Protein AF-A0AAW2P4R9-F1 (afdb_monomer)

Mean predicted aligned error: 19.22 Å

Secondary structure (DSSP, 8-state):
---HHHHHHHHHHHHHHHHHHHHHHHHHHHHHHHHHHHHHHHHHHHHTS-HHHHHHHHHT--------S------S-HHHHHHHHHHHTTSB--S-TTSTTTTPBP-----TT--HHHHHHHHHHHHHHHHHHHHHHHHHHHHHHHHHHHHHHHHHHHHHHHHHHHHHHHHHHS---------PPPP--S---------HHHHHHHHT---

Sequence (211 aa):
MATEEELAVARANSEGEDDTRLKEAVEKDKRKEKRKKRLLKEAEKADRRDPAAQVRRKKSGGFRGQEFSEGWVEFTDKKVAKRVARMLNGEQIGGRKRSSFYYDLWNIKYLSKFKWDDLTEEIAYKNAIREQKLALELSAAKRERDFYLSKVDQSKALSKIEERLKKKQKVDVLPKVMRQFPQKKPVVNETGENKAQLSRDILAGVFGGSS

Nearest PDB structures (foldseek):
  8h2i-assembly1_bJ  TM=2.032E-01  e=9.352E+00  Paramecium bursaria Chlorella virus 1

Foldseek 3Di:
DPDPVVVVVVVVVVVVVVVVVVVVVVVVVVVVVVVVVVVVVVVVVVVVPDVVVLVVVVVVPDDNPDDDVDDDDDDPDPVVLVVCQVPQAQDQPADDPPDPRHRPGDHDDDDPPDDPCNVCVVVVVVVVVVVVVVVVVVVVVVVVVVVVVVVVVVVVVVVVVVVVVVVVVVVVVPPPPDDDDPDDDPDPDPPPDPPPDDDPVVVCVVVVDDD

Solvent-accessible surface area (backbone atoms only — not comparable to full-atom values): 12961 Å² total; per-residue (Å²): 130,85,56,75,65,60,61,50,53,54,50,57,53,52,54,53,51,51,55,51,50,51,53,51,50,53,52,50,48,53,52,49,52,52,49,50,54,49,51,52,53,50,53,52,56,59,68,63,61,46,68,66,58,53,52,54,51,64,71,66,73,58,89,79,83,72,83,67,94,73,86,87,85,88,63,95,47,70,68,56,43,51,49,49,30,65,68,42,40,74,34,64,61,42,81,54,87,86,45,92,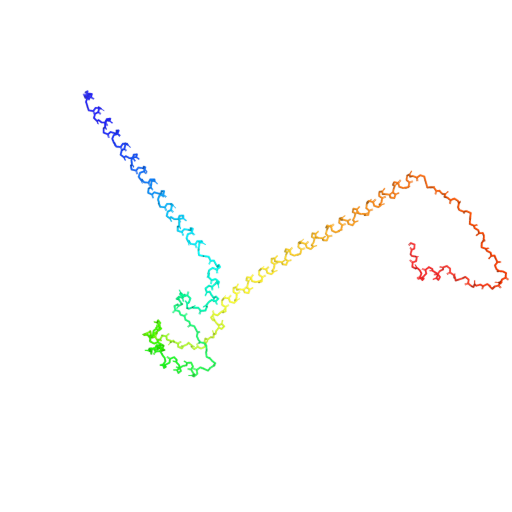52,24,84,40,62,36,85,53,80,74,69,81,99,66,53,73,61,73,73,42,42,66,59,52,50,55,48,52,53,50,50,53,52,51,51,50,53,52,50,52,54,48,51,54,50,53,52,50,52,55,50,53,52,52,49,56,52,50,53,55,50,52,53,52,50,54,50,50,55,58,52,71,73,41,82,80,82,80,76,87,69,88,74,76,78,77,81,80,69,88,74,85,68,85,71,80,76,76,54,68,67,62,54,37,69,75,71,66,64,79,129

Radius of gyration: 47.2 Å; Cα contacts (8 Å, |Δi|>4): 50; chains: 1; bounding box: 152×36×88 Å

Structure (mmCIF, N/CA/C/O backbone):
data_AF-A0AAW2P4R9-F1
#
_entry.id   AF-A0AAW2P4R9-F1
#
loop_
_atom_site.group_PDB
_atom_site.id
_atom_site.type_symbol
_atom_site.label_atom_id
_atom_site.label_alt_id
_atom_site.label_comp_id
_atom_site.label_asym_id
_atom_site.label_entity_id
_atom_site.label_seq_id
_atom_site.pdbx_PDB_ins_code
_atom_site.Cartn_x
_atom_site.Cartn_y
_atom_site.Cartn_z
_atom_site.occupancy
_atom_site.B_iso_or_equiv
_atom_site.auth_seq_id
_atom_site.auth_comp_id
_atom_site.auth_asym_id
_atom_site.auth_atom_id
_atom_site.pdbx_PDB_model_num
ATOM 1 N N . MET A 1 1 ? 66.864 9.336 59.914 1.00 50.28 1 MET A N 1
ATOM 2 C CA . MET A 1 1 ? 65.865 10.401 60.122 1.00 50.28 1 MET A CA 1
ATOM 3 C C . MET A 1 1 ? 65.688 11.085 58.782 1.00 50.28 1 MET A C 1
ATOM 5 O O . MET A 1 1 ? 66.669 11.630 58.296 1.00 50.28 1 MET A O 1
ATOM 9 N N . ALA A 1 2 ? 64.527 10.937 58.137 1.00 54.06 2 ALA A N 1
ATOM 10 C CA . ALA A 1 2 ? 64.228 11.707 56.929 1.00 54.06 2 ALA A CA 1
ATOM 11 C C . ALA A 1 2 ? 64.156 13.188 57.329 1.00 54.06 2 ALA A C 1
ATOM 13 O O . ALA A 1 2 ? 63.555 13.503 58.358 1.00 54.06 2 ALA A O 1
ATOM 14 N N . THR A 1 3 ? 64.847 14.061 56.600 1.00 65.00 3 THR A N 1
ATOM 15 C CA . THR A 1 3 ? 64.885 15.496 56.895 1.00 65.00 3 THR A CA 1
ATOM 16 C C . THR A 1 3 ? 63.509 16.108 56.625 1.00 65.00 3 THR A C 1
ATOM 18 O O . THR A 1 3 ? 62.819 15.712 55.686 1.00 65.00 3 THR A O 1
ATOM 21 N N . GLU A 1 4 ? 63.089 17.066 57.457 1.00 61.50 4 GLU A N 1
ATOM 22 C CA . GLU A 1 4 ? 61.783 17.741 57.332 1.00 61.50 4 GLU A CA 1
ATOM 23 C C . GLU A 1 4 ? 61.579 18.395 55.949 1.00 61.50 4 GLU A C 1
ATOM 25 O O . GLU A 1 4 ? 60.445 18.558 55.499 1.00 61.50 4 GLU A O 1
ATOM 30 N N . GLU A 1 5 ? 62.668 18.677 55.229 1.00 60.88 5 GLU A N 1
ATOM 31 C CA . GLU A 1 5 ? 62.654 19.205 53.863 1.00 60.88 5 GLU A CA 1
ATOM 32 C C . GLU A 1 5 ? 62.157 18.192 52.812 1.00 60.88 5 GLU A C 1
ATOM 34 O O . GLU A 1 5 ? 61.407 18.579 51.915 1.00 60.88 5 GLU A O 1
ATOM 39 N N . GLU A 1 6 ? 62.470 16.893 52.923 1.00 61.25 6 GLU A N 1
ATOM 40 C CA . GLU A 1 6 ? 61.984 15.897 51.947 1.00 61.25 6 GLU A CA 1
ATOM 41 C C . GLU A 1 6 ? 60.479 15.611 52.089 1.00 61.25 6 GLU A C 1
ATOM 43 O O . GLU A 1 6 ? 59.778 15.427 51.091 1.00 61.25 6 GLU A O 1
ATOM 48 N N . LEU A 1 7 ? 59.945 15.637 53.316 1.00 61.12 7 LEU A N 1
ATOM 49 C CA . LEU A 1 7 ? 58.505 15.478 53.568 1.00 61.12 7 LEU A CA 1
ATOM 50 C C . LEU A 1 7 ? 57.687 16.689 53.081 1.00 61.12 7 LEU A C 1
ATOM 52 O O . LEU A 1 7 ? 56.546 16.520 52.642 1.00 61.12 7 LEU A O 1
ATOM 56 N N . ALA A 1 8 ? 58.261 17.895 53.116 1.00 62.47 8 ALA A N 1
ATOM 57 C CA . ALA A 1 8 ? 57.622 19.109 52.607 1.00 62.47 8 ALA A CA 1
ATOM 58 C C . ALA A 1 8 ? 57.573 19.144 51.068 1.00 62.47 8 ALA A C 1
ATOM 60 O O . ALA A 1 8 ? 56.540 19.491 50.494 1.00 62.47 8 ALA A O 1
ATOM 61 N N . VAL A 1 9 ? 58.646 18.713 50.393 1.00 62.16 9 VAL A N 1
ATOM 62 C CA . VAL A 1 9 ? 58.698 18.629 48.922 1.00 62.16 9 VAL A CA 1
ATOM 63 C C . VAL A 1 9 ? 57.740 17.559 48.388 1.00 62.16 9 VAL A C 1
ATOM 65 O O . VAL A 1 9 ? 57.056 17.791 47.393 1.00 62.16 9 VAL A O 1
ATOM 68 N N . ALA A 1 10 ? 57.606 16.417 49.072 1.00 62.81 10 ALA A N 1
ATOM 69 C CA . ALA A 1 10 ? 56.634 15.390 48.697 1.00 62.81 10 ALA A CA 1
ATOM 70 C C . ALA A 1 10 ? 55.173 15.872 48.830 1.00 62.81 10 ALA A C 1
ATOM 72 O O . ALA A 1 10 ? 54.369 15.603 47.938 1.00 62.81 10 ALA A O 1
ATOM 73 N N . ARG A 1 11 ? 54.836 16.633 49.888 1.00 62.00 11 ARG A N 1
ATOM 74 C CA . ARG A 1 11 ? 53.501 17.247 50.054 1.00 62.00 11 ARG A CA 1
ATOM 75 C C . ARG A 1 11 ? 53.202 18.309 48.993 1.00 62.00 11 ARG A C 1
ATOM 77 O O . ARG A 1 11 ? 52.123 18.286 48.407 1.00 62.00 11 ARG A O 1
ATOM 84 N N . ALA A 1 12 ? 54.163 19.183 48.694 1.00 61.38 12 ALA A N 1
ATOM 85 C CA . ALA A 1 12 ? 54.010 20.207 47.659 1.00 61.38 12 ALA A CA 1
ATOM 86 C C . ALA A 1 12 ? 53.846 19.599 46.251 1.00 61.38 12 ALA A C 1
ATOM 88 O O . ALA A 1 12 ? 53.054 20.092 45.447 1.00 61.38 12 ALA A O 1
ATOM 89 N N . ASN A 1 13 ? 54.540 18.490 45.968 1.00 60.72 13 ASN A N 1
ATOM 90 C CA . ASN A 1 13 ? 54.393 17.753 44.711 1.00 60.72 13 ASN A CA 1
ATOM 91 C C . ASN A 1 13 ? 53.045 17.009 44.618 1.00 60.72 13 ASN A C 1
ATOM 93 O O . ASN A 1 13 ? 52.450 16.995 43.542 1.00 60.72 13 ASN A O 1
ATOM 97 N N . SER A 1 14 ? 52.514 16.455 45.719 1.00 60.00 14 SER A N 1
ATOM 98 C CA . SER A 1 14 ? 51.184 15.820 45.715 1.00 60.00 14 SER A CA 1
ATOM 99 C C . SER A 1 14 ? 50.037 16.823 45.552 1.00 60.00 14 SER A C 1
ATOM 101 O O . SER A 1 14 ? 49.091 16.561 44.813 1.00 60.00 14 SER A O 1
ATOM 103 N N . GLU A 1 15 ? 50.138 18.004 46.172 1.00 60.34 15 GLU A N 1
ATOM 104 C CA . GLU A 1 15 ? 49.109 19.050 46.070 1.00 60.34 15 GLU A CA 1
ATOM 105 C C . GLU A 1 15 ? 49.037 19.652 44.651 1.00 60.34 15 GLU A C 1
ATOM 107 O O . GLU A 1 15 ? 47.950 19.941 44.148 1.00 60.34 15 GLU A O 1
ATOM 112 N N . GLY A 1 16 ? 50.173 19.762 43.949 1.00 60.56 16 GLY A N 1
ATOM 113 C CA . GLY A 1 16 ? 50.217 20.205 42.549 1.00 60.56 16 GLY A CA 1
ATOM 114 C C . GLY A 1 16 ? 49.650 19.188 41.544 1.00 60.56 16 GLY A C 1
ATOM 115 O O . GLY A 1 16 ? 49.034 19.572 40.541 1.00 60.56 16 GLY A O 1
ATOM 116 N N . GLU A 1 17 ? 49.811 17.887 41.799 1.00 63.41 17 GLU A N 1
ATOM 117 C CA . GLU A 1 17 ? 49.217 16.824 40.974 1.00 63.41 17 GLU A CA 1
ATOM 118 C C . GLU A 1 17 ? 47.689 16.753 41.118 1.00 63.41 17 GLU A C 1
ATOM 120 O O . GLU A 1 17 ? 46.974 16.528 40.135 1.00 63.41 17 GLU A O 1
ATOM 125 N N . ASP A 1 18 ? 47.162 17.003 42.315 1.00 67.12 18 ASP A N 1
ATOM 126 C CA . ASP A 1 18 ? 45.719 17.006 42.547 1.00 67.12 18 ASP A CA 1
ATOM 127 C C . ASP A 1 18 ? 45.043 18.243 41.931 1.00 67.12 18 ASP A C 1
ATOM 129 O O . ASP A 1 18 ? 44.008 18.120 41.267 1.00 67.12 18 ASP A O 1
ATOM 133 N N . ASP A 1 19 ? 45.675 19.417 42.002 1.00 68.62 19 ASP A N 1
ATOM 134 C CA . ASP A 1 19 ? 45.190 20.640 41.348 1.00 68.62 19 ASP A CA 1
ATOM 135 C C . ASP A 1 19 ? 45.192 20.548 39.813 1.00 68.62 19 ASP A C 1
ATOM 137 O O . ASP A 1 19 ? 44.300 21.077 39.134 1.00 68.62 19 ASP A O 1
ATOM 141 N N . THR A 1 20 ? 46.178 19.861 39.230 1.00 75.81 20 THR A N 1
ATOM 142 C CA . THR A 1 20 ? 46.220 19.613 37.779 1.00 75.81 20 THR A CA 1
ATOM 143 C C . THR A 1 20 ? 45.157 18.599 37.353 1.00 75.81 20 THR A C 1
ATOM 145 O O . THR A 1 20 ? 44.449 18.846 36.371 1.00 75.81 20 THR A O 1
ATOM 148 N N . ARG A 1 21 ? 44.936 17.528 38.128 1.00 79.25 21 ARG A N 1
ATOM 149 C CA . ARG A 1 21 ? 43.831 16.576 37.908 1.00 79.25 21 ARG A CA 1
ATOM 150 C C . ARG A 1 21 ? 42.457 17.232 38.009 1.00 79.25 21 ARG A C 1
ATOM 152 O O . ARG A 1 21 ? 41.589 16.940 37.182 1.00 79.25 21 ARG A O 1
ATOM 159 N N . LEU A 1 22 ? 42.250 18.134 38.970 1.00 77.44 22 LEU A N 1
ATOM 160 C CA . LEU A 1 22 ? 40.994 18.875 39.120 1.00 77.44 22 LEU A CA 1
ATOM 161 C C . LEU A 1 22 ? 40.741 19.801 37.924 1.00 77.44 22 LEU A C 1
ATOM 163 O O . LEU A 1 22 ? 39.634 19.825 37.379 1.00 77.44 22 LEU A O 1
ATOM 167 N N . LYS A 1 23 ? 41.771 20.504 37.440 1.00 80.19 23 LYS A N 1
ATOM 168 C CA . LYS A 1 23 ? 41.677 21.331 36.223 1.00 80.19 23 LYS A CA 1
ATOM 169 C C . LYS A 1 23 ? 41.360 20.489 34.986 1.00 80.19 23 LYS A C 1
ATOM 171 O O . LYS A 1 23 ? 40.489 20.866 34.199 1.00 80.19 23 LYS A O 1
ATOM 176 N N . GLU A 1 24 ? 41.988 19.323 34.837 1.00 84.75 24 GLU A N 1
ATOM 177 C CA . GLU A 1 24 ? 41.673 18.386 33.756 1.00 84.75 24 GLU A CA 1
ATOM 178 C C . GLU A 1 24 ? 40.251 17.819 33.843 1.00 84.75 24 GLU A C 1
ATOM 180 O O . GLU A 1 24 ? 39.597 17.641 32.812 1.00 84.75 24 GLU A O 1
ATOM 185 N N . ALA A 1 25 ? 39.754 17.527 35.045 1.00 84.81 25 ALA A N 1
ATOM 186 C CA . ALA A 1 25 ? 38.396 17.035 35.251 1.00 84.81 25 ALA A CA 1
ATOM 187 C C . ALA A 1 25 ? 37.358 18.090 34.836 1.00 84.81 25 ALA A C 1
ATOM 189 O O . ALA A 1 25 ? 36.447 17.793 34.061 1.00 84.81 25 ALA A O 1
ATOM 190 N N . VAL A 1 26 ? 37.559 19.347 35.244 1.00 87.62 26 VAL A N 1
ATOM 191 C CA . VAL A 1 26 ? 36.699 20.479 34.865 1.00 87.62 26 VAL A CA 1
ATOM 192 C C . VAL A 1 26 ? 36.731 20.729 33.350 1.00 87.62 26 VAL A C 1
ATOM 194 O O . VAL A 1 26 ? 35.695 20.980 32.730 1.00 87.62 26 VAL A O 1
ATOM 197 N N . GLU A 1 27 ? 37.902 20.629 32.719 1.00 88.75 27 GLU A N 1
ATOM 198 C CA . GLU A 1 27 ? 38.073 20.719 31.263 1.00 88.75 27 GLU A CA 1
ATOM 199 C C . GLU A 1 27 ? 37.334 19.573 30.539 1.00 88.75 27 GLU A C 1
ATOM 201 O O . GLU A 1 27 ? 36.627 19.800 29.549 1.00 88.75 27 GLU A O 1
ATOM 206 N N . LYS A 1 28 ? 37.436 18.337 31.050 1.00 85.69 28 LYS A N 1
ATOM 207 C CA . LYS A 1 28 ? 36.720 17.161 30.525 1.00 85.69 28 LYS A CA 1
ATOM 208 C C . LYS A 1 28 ? 35.207 17.326 30.647 1.00 85.69 28 LYS A C 1
ATOM 210 O O . LYS A 1 28 ? 34.499 17.019 29.685 1.00 85.69 28 LYS A O 1
ATOM 215 N N . ASP A 1 29 ? 34.708 17.864 31.752 1.00 89.12 29 ASP A N 1
ATOM 216 C CA . ASP A 1 29 ? 33.275 18.089 31.939 1.00 89.12 29 ASP A CA 1
ATOM 217 C C . ASP A 1 29 ? 32.752 19.228 31.060 1.00 89.12 29 ASP A C 1
ATOM 219 O O . ASP A 1 29 ? 31.730 19.056 30.397 1.00 89.12 29 ASP A O 1
ATOM 223 N N . LYS A 1 30 ? 33.509 20.318 30.873 1.00 90.38 30 LYS A N 1
ATOM 224 C CA . LYS A 1 30 ? 33.185 21.344 29.861 1.00 90.38 30 LYS A CA 1
ATOM 225 C C . LYS A 1 30 ? 33.124 20.760 28.445 1.00 90.38 30 LYS A C 1
ATOM 227 O O . LYS A 1 30 ? 32.243 21.121 27.657 1.00 90.38 30 LYS A O 1
ATOM 232 N N . ARG A 1 31 ? 34.030 19.836 28.100 1.00 88.75 31 ARG A N 1
ATOM 233 C CA . ARG A 1 31 ? 34.018 19.126 26.805 1.00 88.75 31 ARG A CA 1
ATOM 234 C C . ARG A 1 31 ? 32.805 18.203 26.671 1.00 88.75 31 ARG A C 1
ATOM 236 O O . ARG A 1 31 ? 32.196 18.180 25.596 1.00 88.75 31 ARG A O 1
ATOM 243 N N . LYS A 1 32 ? 32.421 17.487 27.733 1.00 89.44 32 LYS A N 1
ATOM 244 C CA . LYS A 1 32 ? 31.199 16.664 27.775 1.00 89.44 32 LYS A CA 1
ATOM 245 C C . LYS A 1 32 ? 29.946 17.522 27.632 1.00 89.44 32 LYS A C 1
ATOM 247 O O . LYS A 1 32 ? 29.112 17.211 26.789 1.00 89.44 32 LYS A O 1
ATOM 252 N N . GLU A 1 33 ? 29.854 18.636 28.352 1.00 90.12 33 GLU A N 1
ATOM 253 C CA . GLU A 1 33 ? 28.742 19.592 28.288 1.00 90.12 33 GLU A CA 1
ATOM 254 C C . GLU A 1 33 ? 28.588 20.157 26.867 1.00 90.12 33 GLU A C 1
ATOM 256 O O . GLU A 1 33 ? 27.495 20.208 26.301 1.00 90.12 33 GLU A O 1
ATOM 261 N N . LYS A 1 34 ? 29.712 20.516 26.232 1.00 92.06 34 LYS A N 1
ATOM 26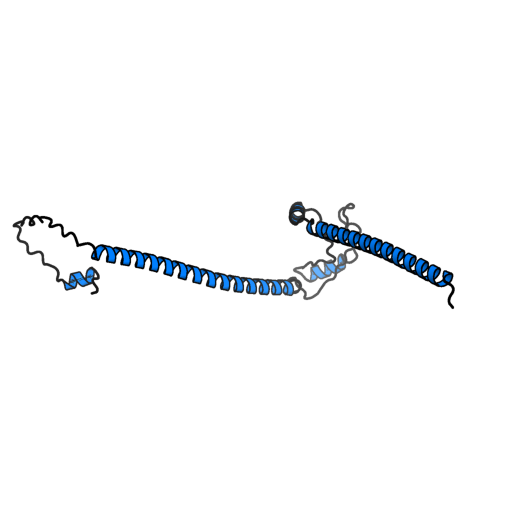2 C CA . LYS A 1 34 ? 29.747 21.008 24.849 1.00 92.06 34 LYS A CA 1
ATOM 263 C C . LYS A 1 34 ? 29.323 19.931 23.849 1.00 92.06 34 LYS A C 1
ATOM 265 O O . LYS A 1 34 ? 28.588 20.240 22.911 1.00 92.06 34 LYS A O 1
ATOM 270 N N . ARG A 1 35 ? 29.749 18.676 24.039 1.00 89.94 35 ARG A N 1
ATOM 271 C CA . ARG A 1 35 ? 29.281 17.532 23.235 1.00 89.94 35 ARG A CA 1
ATOM 272 C C . ARG A 1 35 ? 27.784 17.291 23.433 1.00 89.94 35 ARG A C 1
ATOM 274 O O . ARG A 1 35 ? 27.068 17.208 22.443 1.00 89.94 35 ARG A O 1
ATOM 281 N N . LYS A 1 36 ? 27.296 17.287 24.675 1.00 92.81 36 LYS A N 1
ATOM 282 C CA . LYS A 1 36 ? 25.875 17.130 25.021 1.00 92.81 36 LYS A CA 1
ATOM 283 C C . LYS A 1 36 ? 25.012 18.215 24.371 1.00 92.81 36 LYS A C 1
ATOM 285 O O . LYS A 1 36 ? 24.010 17.896 23.741 1.00 92.81 36 LYS A O 1
ATOM 290 N N . LYS A 1 37 ? 25.441 19.482 24.420 1.00 93.25 37 LYS A N 1
ATOM 291 C CA . LYS A 1 37 ? 24.759 20.604 23.744 1.00 93.25 37 LYS A CA 1
ATOM 292 C C . LYS A 1 37 ? 24.755 20.472 22.218 1.00 93.25 37 LYS A C 1
ATOM 294 O O . LYS A 1 37 ? 23.770 20.842 21.586 1.00 93.25 37 LYS A O 1
ATOM 299 N N . ARG A 1 38 ? 25.826 19.945 21.611 1.00 90.50 38 ARG A N 1
ATOM 300 C CA . ARG A 1 38 ? 25.863 19.668 20.162 1.00 90.50 38 ARG A CA 1
ATOM 301 C C . ARG A 1 38 ? 24.887 18.562 19.774 1.00 90.50 38 ARG A C 1
ATOM 303 O O . ARG A 1 38 ? 24.122 18.771 18.844 1.00 90.50 38 ARG A O 1
ATOM 310 N N . LEU A 1 39 ? 24.872 17.459 20.522 1.00 89.44 39 LEU A N 1
ATOM 311 C CA . LEU A 1 39 ? 23.957 16.339 20.291 1.00 89.44 39 LEU A CA 1
ATOM 312 C C . LEU A 1 39 ? 22.492 16.759 20.456 1.00 89.44 39 LEU A C 1
ATOM 314 O O . LEU A 1 39 ? 21.668 16.421 19.617 1.00 89.44 39 LEU A O 1
ATOM 318 N N . LEU A 1 40 ? 22.173 17.564 21.475 1.00 87.94 40 LEU A N 1
ATOM 319 C CA . LEU A 1 40 ? 20.823 18.110 21.666 1.00 87.94 40 LEU A CA 1
ATOM 320 C C . LEU A 1 40 ? 20.403 19.031 20.515 1.00 87.94 40 LEU A C 1
ATOM 322 O O . LEU A 1 40 ? 19.292 18.916 20.014 1.00 87.94 40 LEU A O 1
ATOM 326 N N . LYS A 1 41 ? 21.302 19.905 20.049 1.00 86.81 41 LYS A N 1
ATOM 327 C CA . LYS A 1 41 ? 21.035 20.789 18.905 1.00 86.81 41 LYS A CA 1
ATOM 328 C C . LYS A 1 41 ? 20.884 20.016 17.591 1.00 86.81 41 LYS A C 1
ATOM 330 O O . LYS A 1 41 ? 20.148 20.441 16.705 1.00 86.81 41 LYS A O 1
ATOM 335 N N . GLU A 1 42 ? 21.601 18.909 17.442 1.00 77.44 42 GLU A N 1
ATOM 336 C CA . GLU A 1 42 ? 21.496 18.014 16.292 1.00 77.44 42 GLU A CA 1
ATOM 337 C C . GLU A 1 42 ? 20.188 17.217 16.312 1.00 77.44 42 GLU A C 1
ATOM 339 O O . GLU A 1 42 ? 19.509 17.168 15.288 1.00 77.44 42 GLU A O 1
ATOM 344 N N . ALA A 1 43 ? 19.783 16.702 17.478 1.00 75.50 43 ALA A N 1
ATOM 345 C CA . ALA A 1 43 ? 18.486 16.061 17.683 1.00 75.50 43 ALA A CA 1
ATOM 346 C C . ALA A 1 43 ? 17.326 17.034 17.406 1.00 75.50 43 ALA A C 1
ATOM 348 O O . ALA A 1 43 ? 16.443 16.732 16.610 1.00 75.50 43 ALA A O 1
ATOM 349 N N . GLU A 1 44 ? 17.393 18.260 17.933 1.00 73.88 44 GLU A N 1
ATOM 350 C CA . GLU A 1 44 ? 16.385 19.296 17.674 1.00 73.88 44 GLU A CA 1
ATOM 351 C C . GLU A 1 44 ? 16.329 19.687 16.185 1.00 73.88 44 GLU A C 1
ATOM 353 O O . GLU A 1 44 ? 15.260 19.930 15.630 1.00 73.88 44 GLU A O 1
ATOM 358 N N . LYS A 1 45 ? 17.475 19.721 15.490 1.00 69.75 45 LYS A N 1
ATOM 359 C CA . LYS A 1 45 ? 17.535 19.972 14.040 1.00 69.75 45 LYS A CA 1
ATOM 360 C C . LYS A 1 45 ? 16.988 18.794 13.222 1.00 69.75 45 LYS A C 1
ATOM 362 O O . LYS A 1 45 ? 16.469 19.025 12.127 1.00 69.75 45 LYS A O 1
ATOM 367 N N . ALA A 1 46 ? 17.116 17.563 13.716 1.00 61.78 46 ALA A N 1
ATOM 368 C CA . ALA A 1 46 ? 16.528 16.380 13.098 1.00 61.78 46 ALA A CA 1
ATOM 369 C C . ALA A 1 46 ? 14.995 16.399 13.220 1.00 61.78 46 ALA A C 1
ATOM 371 O O . ALA A 1 46 ? 14.320 16.191 12.211 1.00 61.78 46 ALA A O 1
ATOM 372 N N . ASP A 1 47 ? 14.468 16.776 14.387 1.00 57.94 47 ASP A N 1
ATOM 373 C CA . ASP A 1 47 ? 13.026 16.926 14.630 1.00 57.94 47 ASP A CA 1
ATOM 374 C C . ASP A 1 47 ? 12.427 18.155 13.918 1.00 57.94 47 ASP A C 1
ATOM 376 O O . ASP A 1 47 ? 11.282 18.129 13.472 1.00 57.94 47 ASP A O 1
ATOM 380 N N . ARG A 1 48 ? 13.221 19.215 13.688 1.00 51.78 48 ARG A N 1
ATOM 381 C CA . ARG A 1 48 ? 12.832 20.402 12.893 1.00 51.78 48 ARG A CA 1
ATOM 382 C C . ARG A 1 48 ? 12.725 20.137 11.383 1.00 51.78 48 ARG A C 1
ATOM 384 O O . ARG A 1 48 ? 12.457 21.057 10.606 1.00 51.78 48 ARG A O 1
ATOM 391 N N . ARG A 1 49 ? 12.925 18.903 10.908 1.00 54.06 49 ARG A N 1
ATOM 392 C CA . ARG A 1 49 ? 12.506 18.520 9.549 1.00 54.06 49 ARG A CA 1
ATOM 393 C C . ARG A 1 49 ? 10.981 18.428 9.518 1.00 54.06 49 ARG A C 1
ATOM 395 O O . ARG A 1 49 ? 10.406 17.352 9.600 1.00 54.06 49 ARG A O 1
ATOM 402 N N . ASP A 1 50 ? 10.351 19.588 9.376 1.00 57.38 50 ASP A N 1
ATOM 403 C CA . ASP A 1 50 ? 8.903 19.764 9.380 1.00 57.38 50 ASP A CA 1
ATOM 404 C C . ASP A 1 50 ? 8.211 18.819 8.371 1.00 57.38 50 ASP A C 1
ATOM 406 O O . ASP A 1 50 ? 8.405 18.965 7.151 1.00 57.38 50 ASP A O 1
ATOM 410 N N . PRO A 1 51 ? 7.355 17.877 8.812 1.00 64.06 51 PRO A N 1
ATOM 411 C CA . PRO A 1 51 ? 6.597 17.024 7.897 1.00 64.06 51 PRO A CA 1
ATOM 412 C C . PRO A 1 51 ? 5.682 17.869 6.996 1.00 64.06 51 PRO A C 1
ATOM 414 O O . PRO A 1 51 ? 5.497 17.559 5.817 1.00 64.06 51 PRO A O 1
ATOM 417 N N . ALA A 1 52 ? 5.201 19.010 7.499 1.00 66.06 52 ALA A N 1
ATOM 418 C CA . ALA A 1 52 ? 4.433 19.988 6.736 1.00 66.06 52 ALA A CA 1
ATOM 419 C C . ALA A 1 52 ? 5.250 20.634 5.602 1.00 66.06 52 ALA A C 1
ATOM 421 O O . ALA A 1 52 ? 4.736 20.814 4.495 1.00 66.06 52 ALA A O 1
ATOM 422 N N . ALA A 1 53 ? 6.535 20.931 5.821 1.00 62.97 53 ALA A N 1
ATOM 423 C CA . ALA A 1 53 ? 7.422 21.443 4.776 1.00 62.97 53 ALA A CA 1
ATOM 424 C C . ALA A 1 53 ? 7.664 20.387 3.684 1.00 62.97 53 ALA A C 1
ATOM 426 O O . ALA A 1 53 ? 7.686 20.716 2.495 1.00 62.97 53 ALA A O 1
ATOM 427 N N . GLN A 1 54 ? 7.754 19.107 4.062 1.00 59.72 54 GLN A N 1
ATOM 428 C CA . GLN A 1 54 ? 7.834 18.001 3.106 1.00 59.72 54 GLN A CA 1
ATOM 429 C C . GLN A 1 54 ? 6.550 17.883 2.267 1.00 59.72 54 GLN A C 1
ATOM 431 O O . GLN A 1 54 ? 6.630 17.694 1.054 1.00 59.72 54 GLN A O 1
ATOM 436 N N . VAL A 1 55 ? 5.370 18.038 2.878 1.00 66.69 55 VAL A N 1
ATOM 437 C CA . VAL A 1 55 ? 4.070 18.014 2.182 1.00 66.69 55 VAL A CA 1
ATOM 438 C C . VAL A 1 55 ? 3.918 19.206 1.229 1.00 66.69 55 VAL A C 1
ATOM 440 O O . VAL A 1 55 ? 3.520 19.021 0.078 1.00 66.69 55 VAL A O 1
ATOM 443 N N . ARG A 1 56 ? 4.304 20.418 1.649 1.00 67.00 56 ARG A N 1
ATOM 444 C CA . ARG A 1 56 ? 4.281 21.621 0.794 1.00 67.00 56 ARG A CA 1
ATOM 445 C C . ARG A 1 56 ? 5.235 21.492 -0.398 1.00 67.00 56 ARG A C 1
ATOM 447 O O . ARG A 1 56 ? 4.840 21.806 -1.517 1.00 67.00 56 ARG A O 1
ATOM 454 N N . ARG A 1 57 ? 6.433 20.930 -0.193 1.00 62.88 57 ARG A N 1
ATOM 455 C CA . ARG A 1 57 ? 7.395 20.628 -1.270 1.00 62.88 57 ARG A CA 1
ATOM 456 C C . ARG A 1 57 ? 6.914 19.514 -2.207 1.00 62.88 57 ARG A C 1
ATOM 458 O O . ARG A 1 57 ? 7.136 19.585 -3.411 1.00 62.88 57 ARG A O 1
ATOM 465 N N . LYS A 1 58 ? 6.228 18.489 -1.682 1.00 62.81 58 LYS A N 1
ATOM 466 C CA . LYS A 1 58 ? 5.582 17.438 -2.496 1.00 62.81 58 LYS A CA 1
ATOM 467 C C . LYS A 1 58 ? 4.489 18.020 -3.399 1.00 62.81 58 LYS A C 1
ATOM 469 O O . LYS A 1 58 ? 4.356 17.565 -4.532 1.00 62.81 58 LYS A O 1
ATOM 474 N N . LYS A 1 59 ? 3.753 19.026 -2.912 1.00 64.44 59 LYS A N 1
ATOM 475 C CA . LYS A 1 59 ? 2.671 19.714 -3.635 1.00 64.44 59 LYS A CA 1
ATOM 476 C C . LYS A 1 59 ? 3.176 20.672 -4.725 1.00 64.44 59 LYS A C 1
ATOM 478 O O . LYS A 1 59 ? 2.458 20.899 -5.688 1.00 64.44 59 LYS A O 1
ATOM 483 N N . SER A 1 60 ? 4.404 21.188 -4.616 1.00 63.31 60 SER A N 1
ATOM 484 C CA . SER A 1 60 ? 4.995 22.131 -5.582 1.00 63.31 60 SER A CA 1
ATOM 485 C C . SER A 1 60 ? 5.741 21.479 -6.760 1.00 63.31 60 SER A C 1
ATOM 487 O O . SER A 1 60 ? 6.406 22.180 -7.515 1.00 63.31 60 SER A O 1
ATOM 489 N N . GLY A 1 61 ? 5.662 20.153 -6.929 1.00 56.62 61 GLY A N 1
ATOM 490 C CA . GLY A 1 61 ? 6.015 19.456 -8.180 1.00 56.62 61 GLY A CA 1
ATOM 491 C C . GLY A 1 61 ? 7.497 19.414 -8.592 1.00 56.62 61 GLY A C 1
ATOM 492 O O . GLY A 1 61 ? 7.811 18.836 -9.627 1.00 56.62 61 GLY A O 1
ATOM 493 N N . GLY A 1 62 ? 8.417 19.988 -7.812 1.00 62.16 62 GLY A N 1
ATOM 494 C CA . GLY A 1 62 ? 9.853 19.990 -8.123 1.00 62.16 62 GLY A CA 1
ATOM 495 C C . GLY A 1 62 ? 10.559 18.652 -7.855 1.00 62.16 62 GLY A C 1
ATOM 496 O O . GLY A 1 62 ? 10.103 17.844 -7.039 1.00 62.16 62 GLY A O 1
ATOM 497 N N . PHE A 1 63 ? 11.709 18.443 -8.515 1.00 59.62 63 PHE A N 1
ATOM 498 C CA . PHE A 1 63 ? 12.608 17.307 -8.273 1.00 59.62 63 PHE A CA 1
ATOM 499 C C . PHE A 1 63 ? 12.978 17.239 -6.785 1.00 59.62 63 PHE A C 1
ATOM 501 O O . PHE A 1 63 ? 13.449 18.207 -6.188 1.00 59.62 63 PHE A O 1
ATOM 508 N N . ARG A 1 64 ? 12.687 16.096 -6.158 1.00 62.50 64 ARG A N 1
ATOM 509 C CA . ARG A 1 64 ? 12.519 15.978 -4.701 1.00 62.50 64 ARG A CA 1
ATOM 510 C C . ARG A 1 64 ? 13.828 15.857 -3.917 1.00 62.50 64 ARG A C 1
ATOM 512 O O . ARG A 1 64 ? 13.750 15.677 -2.698 1.00 62.50 64 ARG A O 1
ATOM 519 N N . GLY A 1 65 ? 14.981 15.952 -4.591 1.00 55.62 65 GLY A N 1
ATOM 520 C CA . GLY A 1 65 ? 16.306 15.703 -4.007 1.00 55.62 65 GLY A CA 1
ATOM 521 C C . GLY A 1 65 ? 16.407 14.315 -3.372 1.00 55.62 65 GLY A C 1
ATOM 522 O O . GLY A 1 65 ? 17.173 14.117 -2.439 1.00 55.62 65 GLY A O 1
ATOM 523 N N . GLN A 1 66 ? 15.538 13.397 -3.797 1.00 62.75 66 GLN A N 1
ATOM 524 C CA . GLN A 1 66 ? 15.503 12.035 -3.310 1.00 62.75 66 GLN A CA 1
ATOM 525 C C . GLN A 1 66 ? 16.199 11.215 -4.378 1.00 62.75 66 GLN A C 1
ATOM 527 O O . GLN A 1 66 ? 15.635 10.947 -5.438 1.00 62.75 66 GLN A O 1
ATOM 532 N N . GLU A 1 67 ? 17.468 10.953 -4.118 1.00 64.81 67 GLU A N 1
ATOM 533 C CA . GLU A 1 67 ? 18.312 10.107 -4.941 1.00 64.81 67 GLU A CA 1
ATOM 534 C C . GLU A 1 67 ? 17.839 8.674 -4.720 1.00 64.81 67 GLU A C 1
ATOM 536 O O . GLU A 1 67 ? 18.119 8.046 -3.700 1.00 64.81 67 GLU A O 1
ATOM 541 N N . PHE A 1 68 ? 17.010 8.190 -5.638 1.00 73.94 68 PHE A N 1
ATOM 542 C CA . PHE A 1 68 ? 16.775 6.762 -5.754 1.00 73.94 68 PHE A CA 1
ATOM 543 C C . PHE A 1 68 ? 17.958 6.192 -6.525 1.00 73.94 68 PHE A C 1
ATOM 545 O O . PHE A 1 68 ? 18.276 6.685 -7.606 1.00 73.94 68 PHE A O 1
ATOM 552 N N . SER A 1 69 ? 18.621 5.188 -5.957 1.00 79.44 69 SER A N 1
ATOM 553 C CA . SER A 1 69 ? 19.732 4.508 -6.622 1.00 79.44 69 SER A CA 1
ATOM 554 C C . SER A 1 69 ? 19.260 3.722 -7.844 1.00 79.44 69 SER A C 1
ATOM 556 O O . SER A 1 69 ? 19.998 3.587 -8.813 1.00 79.44 69 SER A O 1
ATOM 558 N N . GLU A 1 70 ? 18.031 3.202 -7.798 1.00 86.56 70 GLU A N 1
ATOM 559 C CA . GLU A 1 70 ? 17.488 2.276 -8.789 1.00 86.56 70 GLU A CA 1
ATOM 560 C C . GLU A 1 70 ? 15.978 2.493 -8.977 1.00 86.56 70 GLU A C 1
ATOM 562 O O . GLU A 1 70 ? 15.284 2.996 -8.088 1.00 86.56 70 GLU A O 1
ATOM 567 N N . GLY A 1 71 ? 15.461 2.100 -10.143 1.00 89.94 71 GLY A N 1
ATOM 568 C CA . GLY A 1 71 ? 14.043 2.174 -10.494 1.00 89.94 71 GLY A CA 1
ATOM 569 C C . GLY A 1 71 ? 13.632 1.038 -11.429 1.00 89.94 71 GLY A C 1
ATOM 570 O O . GLY A 1 71 ? 14.470 0.445 -12.106 1.00 89.94 71 GLY A O 1
ATOM 571 N N . TRP A 1 72 ? 12.332 0.738 -11.465 1.00 91.31 72 TRP A N 1
ATOM 572 C CA . TRP A 1 72 ? 11.772 -0.388 -12.214 1.00 91.31 72 TRP A CA 1
ATOM 573 C C . TRP A 1 72 ? 10.793 0.102 -13.279 1.00 91.31 72 TRP A C 1
ATOM 575 O O . TRP A 1 72 ? 9.955 0.961 -13.009 1.00 91.31 72 TRP A O 1
ATOM 585 N N . VAL A 1 73 ? 10.901 -0.450 -14.489 1.00 92.75 73 VAL A N 1
ATOM 586 C CA . VAL A 1 73 ? 10.002 -0.168 -15.616 1.00 92.75 73 VAL A CA 1
ATOM 587 C C . VAL A 1 73 ? 9.464 -1.491 -16.142 1.00 92.75 73 VAL A C 1
ATOM 589 O O . VAL A 1 73 ? 10.232 -2.354 -16.569 1.00 92.75 73 VAL A O 1
ATOM 592 N N . GLU A 1 74 ? 8.145 -1.645 -16.119 1.00 93.25 74 GLU A N 1
ATOM 593 C CA . GLU A 1 74 ? 7.456 -2.815 -16.657 1.00 93.25 74 GLU A CA 1
ATOM 594 C C . GLU A 1 74 ? 6.974 -2.543 -18.087 1.00 93.25 74 GLU A C 1
ATOM 596 O O . GLU A 1 74 ? 6.482 -1.463 -18.408 1.00 93.25 74 GLU A O 1
ATOM 601 N N . PHE A 1 75 ? 7.118 -3.542 -18.956 1.00 94.62 75 PHE A N 1
ATOM 602 C CA . PHE A 1 75 ? 6.616 -3.514 -20.327 1.00 94.62 75 PHE A CA 1
ATOM 603 C C . PHE A 1 75 ? 5.597 -4.633 -20.511 1.00 94.62 75 PHE A C 1
ATOM 605 O O . PHE A 1 75 ? 5.829 -5.757 -20.068 1.00 94.62 75 PHE A O 1
ATOM 612 N N . THR A 1 76 ? 4.529 -4.360 -21.259 1.00 95.00 76 THR A N 1
ATOM 613 C CA . THR A 1 76 ? 3.547 -5.375 -21.670 1.00 95.00 76 THR A CA 1
ATOM 614 C C . THR A 1 76 ? 4.183 -6.447 -22.563 1.00 95.00 76 THR A C 1
ATOM 616 O O . THR A 1 76 ? 3.965 -7.641 -22.368 1.00 95.00 76 THR A O 1
ATOM 619 N N . ASP A 1 77 ? 5.043 -6.029 -23.500 1.00 95.69 77 ASP A N 1
ATOM 620 C CA . ASP A 1 77 ? 5.696 -6.912 -24.465 1.00 95.69 77 ASP A CA 1
ATOM 621 C C . ASP A 1 77 ? 7.178 -7.158 -24.158 1.00 95.69 77 ASP A C 1
ATOM 623 O O . ASP A 1 77 ? 8.034 -6.272 -24.269 1.00 95.69 77 ASP A O 1
ATOM 627 N N . LYS A 1 78 ? 7.540 -8.430 -23.938 1.00 94.75 78 LYS A N 1
ATOM 628 C CA . LYS A 1 78 ? 8.942 -8.836 -23.698 1.00 94.75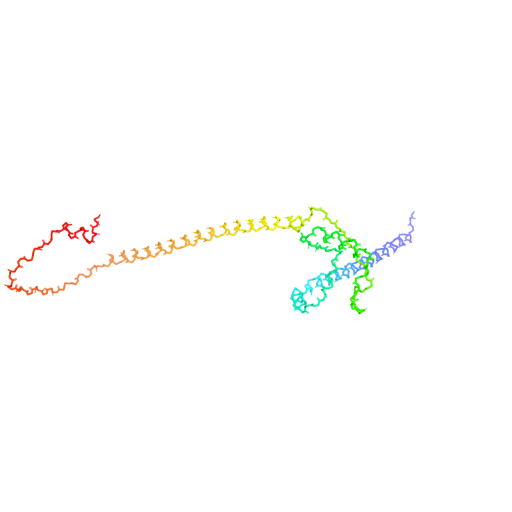 78 LYS A CA 1
ATOM 629 C C . LYS A 1 78 ? 9.895 -8.499 -24.850 1.00 94.75 78 LYS A C 1
ATOM 631 O O . LYS A 1 78 ? 11.096 -8.351 -24.632 1.00 94.75 78 LYS A O 1
ATOM 636 N N . LYS A 1 79 ? 9.394 -8.425 -26.091 1.00 96.19 79 LYS A N 1
ATOM 637 C CA . LYS A 1 79 ? 10.208 -8.065 -27.267 1.00 96.19 79 LYS A CA 1
ATOM 638 C C . LYS A 1 79 ? 10.628 -6.596 -27.208 1.00 96.19 79 LYS A C 1
ATOM 640 O O . LYS A 1 79 ? 11.789 -6.296 -27.477 1.00 96.19 79 LYS A O 1
ATOM 645 N N . VAL A 1 80 ? 9.703 -5.717 -26.817 1.00 96.19 80 VAL A N 1
ATOM 646 C CA . VAL A 1 80 ? 9.961 -4.284 -26.640 1.00 96.19 80 VAL A CA 1
ATOM 647 C C . VAL A 1 80 ? 10.941 -4.085 -25.491 1.00 96.19 80 VAL A C 1
ATOM 649 O O . VAL A 1 80 ? 11.977 -3.467 -25.701 1.00 96.19 80 VAL A O 1
ATOM 652 N N . ALA A 1 81 ? 10.706 -4.725 -24.343 1.00 96.00 81 ALA A N 1
ATOM 653 C CA . ALA A 1 81 ? 11.604 -4.647 -23.188 1.00 96.00 81 ALA A CA 1
ATOM 654 C C . ALA A 1 81 ? 13.057 -5.018 -23.536 1.00 96.00 81 ALA A C 1
ATOM 656 O O . ALA A 1 81 ? 13.995 -4.293 -23.209 1.00 96.00 81 ALA A O 1
ATOM 657 N N . LYS A 1 82 ? 13.254 -6.127 -24.264 1.00 95.88 82 LYS A N 1
ATOM 658 C CA . LYS A 1 82 ? 14.585 -6.561 -24.720 1.00 95.88 82 LYS A CA 1
ATOM 659 C C . LYS A 1 82 ? 15.226 -5.573 -25.689 1.00 95.88 82 LYS A C 1
ATOM 661 O O . LYS A 1 82 ? 16.434 -5.369 -25.624 1.00 95.88 82 LYS A O 1
ATOM 666 N N . ARG A 1 83 ? 14.443 -4.997 -26.607 1.00 96.25 83 ARG A N 1
ATOM 667 C CA . ARG A 1 83 ? 14.928 -3.996 -27.564 1.00 96.25 83 ARG A CA 1
ATOM 668 C C . ARG A 1 83 ? 15.368 -2.729 -26.835 1.00 96.25 83 ARG A C 1
ATOM 670 O O . ARG A 1 83 ? 16.487 -2.290 -27.047 1.00 96.25 83 ARG A O 1
ATOM 677 N N . VAL A 1 84 ? 14.523 -2.208 -25.949 1.00 95.94 84 VAL A N 1
ATOM 678 C CA . VAL A 1 84 ? 14.794 -1.023 -25.124 1.00 95.94 84 VAL A CA 1
ATOM 679 C C . VAL A 1 84 ? 16.061 -1.228 -24.303 1.00 95.94 84 VAL A C 1
ATOM 681 O O . VAL A 1 84 ? 16.975 -0.420 -24.400 1.00 95.94 84 VAL A O 1
ATOM 684 N N . ALA A 1 85 ? 16.169 -2.340 -23.573 1.00 95.88 85 ALA A N 1
ATOM 685 C CA . ALA A 1 85 ? 17.356 -2.622 -22.771 1.00 95.88 85 ALA A CA 1
ATOM 686 C C . ALA A 1 85 ? 18.637 -2.692 -23.619 1.00 95.88 85 ALA A C 1
ATOM 688 O O . ALA A 1 85 ? 19.680 -2.239 -23.175 1.00 95.88 85 ALA A O 1
ATOM 689 N N . ARG A 1 86 ? 18.577 -3.223 -24.848 1.00 95.25 86 ARG A N 1
ATOM 690 C CA . ARG A 1 86 ? 19.742 -3.255 -25.749 1.00 95.25 86 ARG A CA 1
ATOM 691 C C . ARG A 1 86 ? 20.081 -1.896 -26.354 1.00 95.25 86 ARG A C 1
ATOM 693 O O . ARG A 1 86 ? 21.250 -1.641 -26.589 1.00 95.25 86 ARG A O 1
ATOM 700 N N . MET A 1 87 ? 19.072 -1.084 -26.663 1.00 95.06 87 MET A N 1
ATOM 701 C CA . MET A 1 87 ? 19.253 0.196 -27.351 1.00 95.06 87 MET A CA 1
ATOM 702 C C . MET A 1 87 ? 19.635 1.329 -26.406 1.00 95.06 87 MET A C 1
ATOM 704 O O . MET A 1 87 ? 20.398 2.189 -26.805 1.00 95.06 87 MET A O 1
ATOM 708 N N . LEU A 1 88 ? 19.071 1.365 -25.198 1.00 94.12 88 LEU A N 1
ATOM 709 C CA . LEU A 1 88 ? 19.301 2.462 -24.259 1.00 94.12 88 LEU A CA 1
ATOM 710 C C . LEU A 1 88 ? 20.470 2.195 -23.318 1.00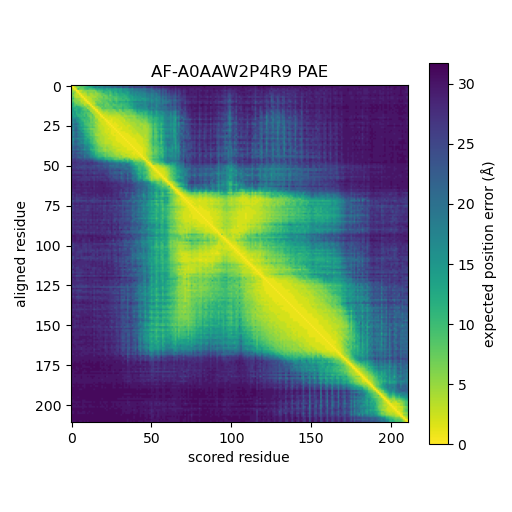 94.12 88 LEU A C 1
ATOM 712 O O . LEU A 1 88 ? 21.066 3.146 -22.841 1.00 94.12 88 LEU A O 1
ATOM 716 N N . ASN A 1 89 ? 20.809 0.941 -23.019 1.00 95.38 89 ASN A N 1
ATOM 717 C CA . ASN A 1 89 ? 21.882 0.666 -22.069 1.00 95.38 89 ASN A CA 1
ATOM 718 C C . ASN A 1 89 ? 23.238 1.167 -22.590 1.00 95.38 89 ASN A C 1
ATOM 720 O O . ASN A 1 89 ? 23.712 0.701 -23.623 1.00 95.38 89 ASN A O 1
ATOM 724 N N . GLY A 1 90 ? 23.868 2.067 -21.836 1.00 92.31 90 GLY A N 1
ATOM 725 C CA . GLY A 1 90 ? 25.121 2.726 -22.203 1.00 92.31 90 GLY A CA 1
ATOM 726 C C . GLY A 1 90 ? 24.955 4.003 -23.031 1.00 92.31 90 GLY A C 1
ATOM 727 O O . GLY A 1 90 ? 25.953 4.666 -23.293 1.00 92.31 90 GLY A O 1
ATOM 728 N N . GLU A 1 91 ? 23.730 4.378 -23.406 1.00 93.06 91 GLU A N 1
ATOM 729 C CA . GLU A 1 91 ? 23.454 5.640 -24.096 1.00 93.06 91 GLU A CA 1
ATOM 730 C C . GLU A 1 91 ? 23.281 6.794 -23.107 1.00 93.06 91 GLU A C 1
ATOM 732 O O . GLU A 1 91 ? 22.845 6.608 -21.968 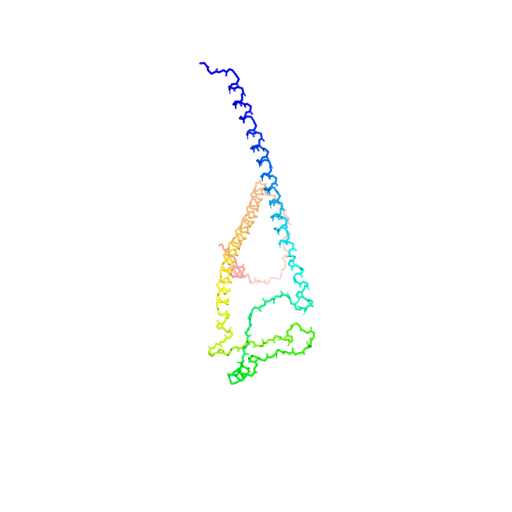1.00 93.06 91 GLU A O 1
ATOM 737 N N . GLN A 1 92 ? 23.580 8.013 -23.554 1.00 93.00 92 GLN A N 1
ATOM 738 C CA . GLN A 1 92 ? 23.310 9.218 -22.768 1.00 93.00 92 GLN A CA 1
ATOM 739 C C . GLN A 1 92 ? 21.800 9.418 -22.607 1.00 93.00 92 GLN A C 1
ATOM 741 O O . GLN A 1 92 ? 21.036 9.271 -23.564 1.00 93.00 92 GLN A O 1
ATOM 746 N N . ILE A 1 93 ? 21.364 9.802 -21.405 1.00 90.31 93 ILE A N 1
ATOM 747 C CA . ILE A 1 93 ? 19.954 10.109 -21.132 1.00 90.31 93 ILE A CA 1
ATOM 748 C C . ILE A 1 93 ? 19.472 11.255 -22.025 1.00 90.31 93 ILE A C 1
ATOM 750 O O . ILE A 1 93 ? 18.361 11.212 -22.561 1.00 90.31 93 ILE A O 1
ATOM 754 N N . GLY A 1 94 ? 20.324 12.266 -22.212 1.00 89.00 94 GLY A N 1
ATOM 755 C CA . GLY A 1 94 ? 20.044 13.411 -23.065 1.00 89.00 94 GLY A CA 1
ATOM 756 C C . GLY A 1 94 ? 18.930 14.306 -22.514 1.00 89.00 94 GLY A C 1
ATOM 757 O O . GLY A 1 94 ? 18.802 14.533 -21.311 1.00 89.00 94 GLY A O 1
ATOM 758 N N . GLY A 1 95 ? 18.132 14.891 -23.411 1.00 88.31 95 GLY A N 1
ATOM 759 C CA . GLY A 1 95 ? 17.072 15.841 -23.059 1.00 88.31 95 GLY A CA 1
ATOM 760 C C . GLY A 1 95 ? 17.545 17.299 -23.049 1.00 88.31 95 GLY A C 1
ATOM 761 O O . GLY A 1 95 ? 18.203 17.763 -23.979 1.00 88.31 95 GLY A O 1
ATOM 762 N N . ARG A 1 96 ? 17.169 18.079 -22.027 1.00 88.31 96 ARG A N 1
ATOM 763 C CA . ARG A 1 96 ? 17.544 19.504 -21.945 1.00 88.31 96 ARG A CA 1
ATOM 764 C C . ARG A 1 96 ? 18.994 19.624 -21.477 1.00 88.31 96 ARG A C 1
ATOM 766 O O . ARG A 1 96 ? 19.296 19.182 -20.381 1.00 88.31 96 ARG A O 1
ATOM 773 N N . LYS A 1 97 ? 19.858 20.340 -22.205 1.00 87.62 97 LYS A N 1
ATOM 774 C CA . LYS A 1 97 ? 21.282 20.540 -21.832 1.00 87.62 97 LYS A CA 1
ATOM 775 C C . LYS A 1 97 ? 21.520 21.060 -20.403 1.00 87.62 97 LYS A C 1
ATOM 777 O O . LYS A 1 97 ? 22.585 20.852 -19.843 1.00 87.62 97 LYS A O 1
ATOM 782 N N . ARG A 1 98 ? 20.537 21.755 -19.816 1.00 87.00 98 ARG A N 1
ATOM 783 C CA . ARG A 1 98 ? 20.588 22.285 -18.440 1.00 87.00 98 ARG A CA 1
ATOM 784 C C . ARG A 1 98 ? 20.046 21.310 -17.379 1.00 87.00 98 ARG A C 1
ATOM 786 O O . ARG A 1 98 ? 20.066 21.636 -16.198 1.00 87.00 98 ARG A O 1
ATOM 793 N N . SER A 1 99 ? 19.488 20.163 -17.768 1.00 84.31 99 SER A N 1
ATOM 794 C CA . SER A 1 99 ? 19.005 19.172 -16.803 1.00 84.31 99 SER A CA 1
ATOM 795 C C . SER A 1 99 ? 20.175 18.432 -16.174 1.00 84.31 99 SER A C 1
ATOM 797 O O . SER A 1 99 ? 21.148 18.138 -16.862 1.00 84.31 99 SER A O 1
ATOM 799 N N . SER A 1 100 ? 20.036 18.082 -14.894 1.00 82.94 100 SER A N 1
ATOM 800 C CA . SER A 1 100 ? 21.068 17.360 -14.138 1.00 82.94 100 SER A CA 1
ATOM 801 C C . SER A 1 100 ? 21.495 16.049 -14.800 1.00 82.94 100 SER A C 1
ATOM 803 O O . SER A 1 100 ? 22.653 15.682 -14.698 1.00 82.94 100 SER A O 1
ATOM 805 N N . PHE A 1 101 ? 20.573 15.383 -15.498 1.00 84.94 101 PHE A N 1
ATOM 806 C CA . PHE A 1 101 ? 20.765 14.039 -16.044 1.00 84.94 101 PHE A CA 1
ATOM 807 C C . PHE A 1 101 ? 21.295 14.022 -17.481 1.00 84.94 101 PHE A C 1
ATOM 809 O O . PHE A 1 101 ? 21.409 12.960 -18.070 1.00 84.94 101 PHE A O 1
ATOM 816 N N . TYR A 1 102 ? 21.572 15.181 -18.091 1.00 88.88 102 TYR A N 1
ATOM 817 C CA . TYR A 1 102 ? 21.839 15.249 -19.534 1.00 88.88 102 TYR A CA 1
ATOM 818 C C . TYR A 1 102 ? 23.056 14.412 -19.963 1.00 88.88 102 TYR A C 1
ATOM 820 O O . TYR A 1 102 ? 23.005 13.745 -20.994 1.00 88.88 102 TYR A O 1
ATOM 828 N N . TYR A 1 103 ? 24.125 14.455 -19.164 1.00 89.94 103 TYR A N 1
ATOM 829 C CA . TYR A 1 103 ? 25.377 13.736 -19.417 1.00 89.94 103 TYR A CA 1
ATOM 830 C C . TYR A 1 103 ? 25.430 12.351 -18.760 1.00 89.94 103 TYR A C 1
ATOM 832 O O . TYR A 1 103 ? 26.399 11.624 -18.967 1.00 89.94 103 TYR A O 1
ATOM 840 N N . ASP A 1 104 ? 24.413 11.988 -17.977 1.00 90.19 104 ASP A N 1
ATOM 841 C CA . ASP A 1 104 ? 24.360 10.685 -17.326 1.00 90.19 104 ASP A CA 1
ATOM 842 C C . ASP A 1 104 ? 24.059 9.596 -18.361 1.00 90.19 104 ASP A C 1
ATOM 844 O O . ASP A 1 104 ? 23.370 9.824 -19.361 1.00 90.19 104 ASP A O 1
ATOM 848 N N . LEU A 1 105 ? 24.582 8.398 -18.111 1.00 92.50 105 LEU A N 1
ATOM 849 C CA . LEU A 1 105 ? 24.357 7.229 -18.953 1.00 92.50 105 LEU A CA 1
ATOM 850 C C . LEU A 1 105 ? 23.214 6.386 -18.391 1.00 92.50 105 LEU A C 1
ATOM 852 O O . LEU A 1 105 ? 23.110 6.165 -17.183 1.00 92.50 105 LEU A O 1
ATOM 856 N N . TRP A 1 106 ? 22.385 5.850 -19.277 1.00 93.25 106 TRP A N 1
ATOM 857 C CA . TRP A 1 106 ? 21.414 4.824 -18.929 1.00 93.25 106 TRP A CA 1
ATOM 858 C C . TRP A 1 106 ? 22.127 3.529 -18.527 1.00 93.25 106 TRP A C 1
ATOM 860 O O . TRP A 1 106 ? 22.879 2.948 -19.308 1.00 93.25 106 TRP A O 1
ATOM 870 N N . ASN A 1 107 ? 21.817 3.024 -17.335 1.00 92.88 107 ASN A N 1
ATOM 871 C CA . ASN A 1 107 ? 22.181 1.680 -16.892 1.00 92.88 107 ASN A CA 1
ATOM 872 C C . ASN A 1 107 ? 20.894 0.864 -16.733 1.00 92.88 107 ASN A C 1
ATOM 874 O O . ASN A 1 107 ? 20.156 1.045 -15.766 1.00 92.88 107 ASN A O 1
ATOM 878 N N . ILE A 1 108 ? 20.573 0.026 -17.722 1.00 93.75 108 ILE A N 1
ATOM 879 C CA . ILE A 1 108 ? 19.299 -0.703 -17.777 1.00 93.75 108 ILE A CA 1
ATOM 880 C C . ILE A 1 108 ? 19.570 -2.174 -18.065 1.00 93.75 108 ILE A C 1
ATOM 882 O O . ILE A 1 108 ? 20.210 -2.532 -19.053 1.00 93.75 108 ILE A O 1
ATOM 886 N N . LYS A 1 109 ? 18.986 -3.051 -17.247 1.00 94.44 109 LYS A N 1
ATOM 887 C CA . LYS A 1 109 ? 19.039 -4.501 -17.436 1.00 94.44 109 LYS A CA 1
ATOM 888 C C . LYS A 1 109 ? 17.641 -5.064 -17.641 1.00 94.44 109 LYS A C 1
ATOM 890 O O . LYS A 1 109 ? 16.726 -4.793 -16.873 1.00 94.44 109 LYS A O 1
ATOM 895 N N . TYR A 1 110 ? 17.486 -5.903 -18.663 1.00 95.19 110 TYR A N 1
ATOM 896 C CA . TYR A 1 110 ? 16.262 -6.680 -18.832 1.00 95.19 110 TYR A CA 1
ATOM 897 C C . TYR A 1 110 ? 16.245 -7.858 -17.855 1.00 95.19 110 TYR A C 1
ATOM 899 O O . TYR A 1 110 ? 17.149 -8.698 -17.880 1.00 95.19 110 TYR A O 1
ATOM 907 N N . LEU A 1 111 ? 15.185 -7.952 -17.054 1.00 93.88 111 LEU A N 1
ATOM 908 C CA . LEU A 1 111 ? 14.926 -9.094 -16.189 1.00 93.88 111 LEU A CA 1
ATOM 909 C C . LEU A 1 111 ? 13.805 -9.954 -16.783 1.00 93.88 111 LEU A C 1
ATOM 911 O O . LEU A 1 111 ? 12.700 -9.488 -17.054 1.00 93.88 111 LEU A O 1
ATOM 915 N N . SER A 1 112 ? 14.105 -11.224 -17.051 1.00 92.44 112 SER A N 1
ATOM 916 C CA . SER A 1 112 ? 13.125 -12.162 -17.600 1.00 92.44 112 SER A CA 1
ATOM 917 C C . SER A 1 112 ? 12.247 -12.750 -16.505 1.00 92.44 112 SER A C 1
ATOM 919 O O . SER A 1 112 ? 12.770 -13.103 -15.454 1.00 92.44 112 SER A O 1
ATOM 921 N N . LYS A 1 113 ? 10.965 -12.986 -16.816 1.00 90.56 113 LYS A N 1
ATOM 922 C CA . LYS A 1 113 ? 9.992 -13.634 -15.913 1.00 90.56 113 LYS A CA 1
ATOM 923 C C . LYS A 1 113 ? 9.783 -12.894 -14.584 1.00 90.56 113 LYS A C 1
ATOM 925 O O . LYS A 1 113 ? 9.385 -13.522 -13.618 1.00 90.56 113 LYS A O 1
ATOM 930 N N . PHE A 1 114 ? 10.057 -11.598 -14.559 1.00 91.50 114 PHE A N 1
ATOM 931 C CA . PHE A 1 114 ? 9.882 -10.758 -13.385 1.00 91.50 114 PHE A CA 1
ATOM 932 C C . PHE A 1 114 ? 8.794 -9.730 -13.660 1.00 91.50 114 PHE A C 1
ATOM 934 O O . PHE A 1 114 ? 8.766 -9.156 -14.755 1.00 91.50 114 PHE A O 1
ATOM 941 N N . LYS A 1 115 ? 7.906 -9.535 -12.691 1.00 91.94 115 LYS A N 1
ATOM 942 C CA . LYS A 1 115 ? 6.757 -8.631 -12.763 1.00 91.94 115 LYS A CA 1
ATOM 943 C C . LYS A 1 115 ? 6.772 -7.638 -11.609 1.00 91.94 115 LYS A C 1
ATOM 945 O O . LYS A 1 115 ? 7.474 -7.825 -10.618 1.00 91.94 115 LYS A O 1
ATOM 950 N N . TRP A 1 116 ? 5.959 -6.591 -11.724 1.00 90.19 116 TRP A N 1
ATOM 95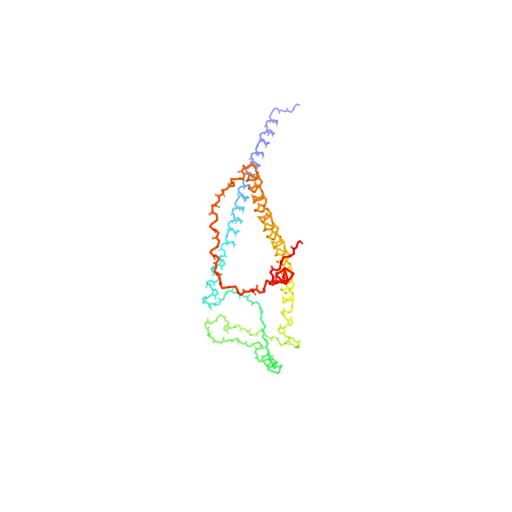1 C CA . TRP A 1 116 ? 5.778 -5.629 -10.635 1.00 90.19 116 TRP A CA 1
ATOM 952 C C . TRP A 1 116 ? 5.254 -6.275 -9.340 1.00 90.19 116 TRP A C 1
ATOM 954 O O . TRP A 1 116 ? 5.639 -5.875 -8.237 1.00 90.19 116 TRP A O 1
ATOM 964 N N . ASP A 1 117 ? 4.417 -7.304 -9.479 1.00 89.38 117 ASP A N 1
ATOM 965 C CA . ASP A 1 117 ? 3.886 -8.074 -8.355 1.00 89.38 117 ASP A CA 1
ATOM 966 C C . ASP A 1 117 ? 5.018 -8.690 -7.527 1.00 89.38 117 ASP A C 1
ATOM 968 O O . ASP A 1 117 ? 5.033 -8.500 -6.319 1.00 89.38 117 ASP A O 1
ATOM 972 N N . ASP A 1 118 ? 6.029 -9.295 -8.162 1.00 88.25 118 ASP A N 1
ATOM 973 C CA . ASP A 1 118 ? 7.158 -9.943 -7.471 1.00 88.25 118 ASP A CA 1
ATOM 974 C C . ASP A 1 118 ? 7.983 -8.942 -6.639 1.00 88.25 118 ASP A C 1
ATOM 976 O O . ASP A 1 118 ? 8.518 -9.270 -5.582 1.00 88.25 118 ASP A O 1
ATOM 980 N N . LEU A 1 119 ? 8.085 -7.689 -7.100 1.00 86.62 119 LEU A N 1
ATOM 981 C CA . LEU A 1 119 ? 8.789 -6.630 -6.374 1.00 86.62 119 LEU A CA 1
ATOM 982 C C . LEU A 1 119 ? 7.996 -6.133 -5.162 1.00 86.62 119 LEU A C 1
ATOM 984 O O . LEU A 1 119 ? 8.560 -5.770 -4.128 1.00 86.62 119 LEU A O 1
ATOM 988 N N . THR A 1 120 ? 6.679 -6.048 -5.316 1.00 90.56 120 THR A N 1
ATOM 989 C CA . THR A 1 120 ? 5.798 -5.476 -4.299 1.00 90.56 120 THR A CA 1
ATOM 990 C C . THR A 1 120 ? 5.190 -6.521 -3.379 1.00 90.56 120 THR A C 1
ATOM 992 O O . THR A 1 120 ? 4.647 -6.136 -2.346 1.00 90.56 120 THR A O 1
ATOM 995 N N . GLU A 1 121 ? 5.339 -7.810 -3.683 1.00 89.06 121 GLU A N 1
ATOM 996 C CA . GLU A 1 121 ? 4.744 -8.932 -2.958 1.00 89.06 121 GLU A CA 1
ATOM 997 C C . GLU A 1 121 ? 5.076 -8.879 -1.468 1.00 89.06 121 GLU A C 1
ATOM 999 O O . GLU A 1 121 ? 4.176 -8.885 -0.632 1.00 89.06 121 GLU A O 1
ATOM 1004 N N . GLU A 1 122 ? 6.354 -8.726 -1.112 1.00 87.12 122 GLU A N 1
ATOM 1005 C CA . GLU A 1 122 ? 6.772 -8.685 0.291 1.00 87.12 122 GLU A CA 1
ATOM 1006 C C . GLU A 1 122 ? 6.168 -7.481 1.034 1.00 87.12 122 GLU A C 1
ATOM 1008 O O . GLU A 1 122 ? 5.730 -7.588 2.185 1.00 87.12 122 GLU A O 1
ATOM 1013 N N . ILE A 1 123 ? 6.116 -6.321 0.375 1.00 89.12 123 ILE A N 1
ATOM 1014 C CA . ILE A 1 123 ? 5.550 -5.093 0.944 1.00 89.12 123 ILE A CA 1
ATOM 1015 C C . ILE A 1 123 ? 4.033 -5.240 1.098 1.00 89.12 123 ILE A C 1
ATOM 1017 O O . ILE A 1 123 ? 3.488 -4.909 2.153 1.00 89.12 123 ILE A O 1
ATOM 1021 N N . ALA A 1 124 ? 3.356 -5.752 0.073 1.00 90.81 124 ALA A N 1
ATOM 1022 C CA . ALA A 1 124 ? 1.923 -5.998 0.060 1.00 90.81 124 ALA A CA 1
ATOM 1023 C C . ALA A 1 124 ? 1.535 -7.010 1.142 1.00 90.81 124 ALA A C 1
ATOM 1025 O O . ALA A 1 124 ? 0.628 -6.740 1.926 1.00 90.81 124 ALA A O 1
ATOM 1026 N N . TYR A 1 125 ? 2.282 -8.107 1.271 1.00 93.75 125 TYR A N 1
ATOM 1027 C CA . TYR A 1 125 ? 2.086 -9.124 2.299 1.00 93.75 125 TYR A CA 1
ATOM 1028 C C . TYR A 1 125 ? 2.244 -8.549 3.712 1.00 93.75 125 TYR A C 1
ATOM 1030 O O . TYR A 1 125 ? 1.359 -8.698 4.557 1.00 93.75 125 TYR A O 1
ATOM 1038 N N . LYS A 1 126 ? 3.328 -7.804 3.972 1.00 94.31 126 LYS A N 1
ATOM 1039 C CA . LYS A 1 126 ? 3.539 -7.127 5.264 1.00 94.31 126 LYS A CA 1
ATOM 1040 C C . LYS A 1 126 ? 2.433 -6.118 5.574 1.00 94.31 126 LYS A C 1
ATOM 1042 O O . LYS A 1 126 ? 2.015 -6.003 6.728 1.00 94.31 126 LYS A O 1
ATOM 1047 N N . ASN A 1 127 ? 1.962 -5.382 4.570 1.00 94.31 127 ASN A N 1
ATOM 1048 C CA . ASN A 1 127 ? 0.873 -4.422 4.727 1.00 94.31 127 ASN A CA 1
ATOM 1049 C C . ASN A 1 127 ? -0.457 -5.120 5.027 1.00 94.31 127 ASN A C 1
ATOM 1051 O O . ASN A 1 127 ? -1.129 -4.710 5.969 1.00 94.31 127 ASN A O 1
ATOM 1055 N N . ALA A 1 128 ? -0.776 -6.201 4.315 1.00 95.00 128 ALA A N 1
ATOM 1056 C CA . ALA A 1 128 ? -1.974 -7.002 4.541 1.00 95.00 128 ALA A CA 1
ATOM 1057 C C . ALA A 1 128 ? -1.989 -7.610 5.951 1.00 95.00 128 ALA A C 1
ATOM 1059 O O . ALA A 1 128 ? -2.986 -7.491 6.658 1.00 95.00 128 ALA A O 1
ATOM 1060 N N . ILE A 1 129 ? -0.866 -8.171 6.420 1.00 97.31 129 ILE A N 1
ATOM 1061 C CA . ILE A 1 129 ? -0.750 -8.665 7.803 1.00 97.31 129 ILE A CA 1
ATOM 1062 C C . ILE A 1 129 ? -0.993 -7.539 8.808 1.00 97.31 129 ILE A C 1
ATOM 1064 O O . ILE A 1 129 ? -1.691 -7.730 9.805 1.00 97.31 129 ILE A O 1
ATOM 1068 N N . ARG A 1 130 ? -0.392 -6.365 8.583 1.00 97.25 130 ARG A N 1
ATOM 1069 C CA . ARG A 1 130 ? -0.562 -5.221 9.485 1.00 97.25 130 ARG A CA 1
ATOM 1070 C C . ARG A 1 130 ? -2.024 -4.787 9.542 1.00 97.25 130 ARG A C 1
ATOM 1072 O O . ARG A 1 130 ? -2.540 -4.566 10.631 1.00 97.25 130 ARG A O 1
ATOM 1079 N N . GLU A 1 131 ? -2.678 -4.683 8.393 1.00 96.88 131 GLU A N 1
ATOM 1080 C CA . GLU A 1 131 ? -4.085 -4.305 8.295 1.00 96.88 131 GLU A CA 1
ATOM 1081 C C . GLU A 1 131 ? -4.996 -5.324 8.983 1.00 96.88 131 GLU A C 1
ATOM 1083 O O . GLU A 1 131 ? -5.858 -4.937 9.767 1.00 96.88 131 GLU A O 1
ATOM 1088 N N . GLN A 1 132 ? -4.747 -6.620 8.786 1.00 97.38 132 GLN A N 1
ATOM 1089 C CA . GLN A 1 132 ? -5.472 -7.687 9.477 1.00 97.38 132 GLN A CA 1
ATOM 1090 C C . GLN A 1 132 ? -5.319 -7.589 10.998 1.00 97.38 132 GLN A C 1
ATOM 1092 O O . GLN A 1 132 ? -6.314 -7.654 11.718 1.00 97.38 132 GLN A O 1
ATOM 1097 N N . LYS A 1 133 ? -4.096 -7.382 11.502 1.00 98.00 133 LYS A N 1
ATOM 1098 C CA . LYS A 1 133 ? -3.846 -7.198 12.941 1.00 98.00 133 LYS A CA 1
ATOM 1099 C C . LYS A 1 133 ? -4.595 -5.988 13.496 1.00 98.00 133 LYS A C 1
ATOM 1101 O O . LYS A 1 133 ? -5.314 -6.120 14.480 1.00 98.00 133 LYS A O 1
ATOM 1106 N N . LEU A 1 134 ? -4.495 -4.842 12.822 1.00 97.94 134 LEU A N 1
ATOM 1107 C CA . LEU A 1 134 ? -5.204 -3.621 13.215 1.00 97.94 134 LEU A CA 1
ATOM 1108 C C . LEU A 1 134 ? -6.725 -3.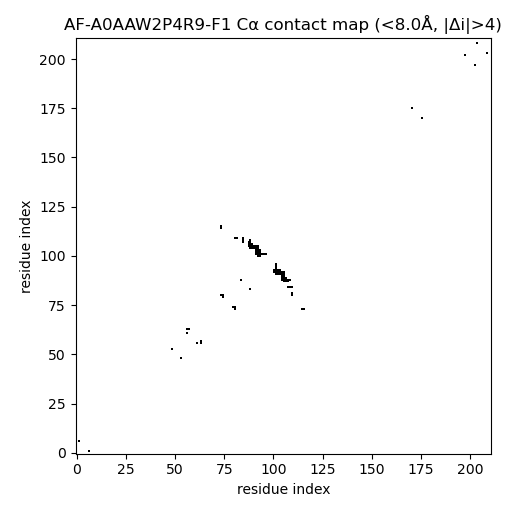808 13.197 1.00 97.94 134 LEU A C 1
ATOM 1110 O O . LEU A 1 134 ? -7.418 -3.341 14.097 1.00 97.94 134 LEU A O 1
ATOM 1114 N N . ALA A 1 135 ? -7.262 -4.503 12.193 1.00 97.88 135 ALA A N 1
ATOM 1115 C CA . ALA A 1 135 ? -8.688 -4.789 12.104 1.00 97.88 135 ALA A CA 1
ATOM 1116 C C . ALA A 1 135 ? -9.162 -5.681 13.261 1.00 97.88 135 ALA A C 1
ATOM 1118 O O . ALA A 1 135 ? -10.227 -5.430 13.831 1.00 97.88 135 ALA A O 1
ATOM 1119 N N . LEU A 1 136 ? -8.364 -6.684 13.640 1.00 98.00 136 LEU A N 1
ATOM 1120 C CA . LEU A 1 136 ? -8.645 -7.547 14.787 1.00 98.00 136 LEU A CA 1
ATOM 1121 C C . LEU A 1 136 ? -8.646 -6.749 16.093 1.00 98.00 136 LEU A C 1
ATOM 1123 O O . LEU A 1 136 ? -9.627 -6.822 16.835 1.00 98.00 136 LEU A O 1
ATOM 1127 N N . GLU A 1 137 ? -7.623 -5.929 16.333 1.00 97.75 137 GLU A N 1
ATOM 1128 C CA . GLU A 1 137 ? -7.542 -5.043 17.503 1.00 97.75 137 GLU A CA 1
ATOM 1129 C C . GLU A 1 137 ? -8.738 -4.083 17.572 1.00 97.75 137 GLU A C 1
ATOM 1131 O O . GLU A 1 137 ? -9.413 -3.984 18.599 1.00 97.75 137 GLU A O 1
ATOM 1136 N N . LEU A 1 138 ? -9.077 -3.439 16.451 1.00 98.00 138 LEU A N 1
ATOM 1137 C CA . LEU A 1 138 ? -10.230 -2.546 16.364 1.00 98.00 138 LEU A CA 1
ATOM 1138 C C . LEU A 1 138 ? -11.542 -3.291 16.650 1.00 98.00 138 LEU A C 1
ATOM 1140 O O . LEU A 1 138 ? -12.433 -2.746 17.301 1.00 98.00 138 LEU A O 1
ATOM 1144 N N . SER A 1 139 ? -11.686 -4.524 16.160 1.00 97.38 139 SER A N 1
ATOM 1145 C CA . SER A 1 139 ? -12.881 -5.337 16.392 1.00 97.38 139 SER A CA 1
ATOM 1146 C C . SER A 1 139 ? -13.030 -5.750 17.861 1.00 97.38 139 SER A C 1
ATOM 1148 O O . SER A 1 139 ? -14.147 -5.736 18.381 1.00 97.38 139 SER A O 1
ATOM 1150 N N . ALA A 1 140 ? -11.922 -6.055 18.545 1.00 98.00 140 ALA A N 1
ATOM 1151 C CA . ALA A 1 140 ? -11.910 -6.379 19.968 1.00 98.00 140 ALA A CA 1
ATOM 1152 C C . ALA A 1 140 ? -12.316 -5.157 20.804 1.00 98.00 140 ALA A C 1
ATOM 1154 O O . ALA A 1 140 ? -13.286 -5.229 21.557 1.00 98.00 140 ALA A O 1
ATOM 1155 N N . ALA A 1 141 ? -11.685 -4.005 20.558 1.00 97.88 141 ALA A N 1
ATOM 1156 C CA . ALA A 1 141 ? -12.009 -2.752 21.238 1.00 97.88 141 ALA A CA 1
ATOM 1157 C C . ALA A 1 141 ? -13.460 -2.299 20.988 1.00 97.88 141 ALA A C 1
ATOM 1159 O O . ALA A 1 141 ? -14.140 -1.824 21.898 1.00 97.88 141 ALA A O 1
ATOM 1160 N N . LYS A 1 142 ? -13.974 -2.466 19.760 1.00 98.06 142 LYS A N 1
ATOM 1161 C CA . LYS A 1 142 ? -15.388 -2.201 19.444 1.00 98.06 142 LYS A CA 1
ATOM 1162 C C . LYS A 1 142 ? -16.315 -3.105 20.249 1.00 98.06 142 LYS A C 1
ATOM 1164 O O . LYS A 1 142 ? -17.258 -2.599 20.847 1.00 98.06 142 LYS A O 1
ATOM 1169 N N . ARG A 1 143 ? -16.025 -4.409 20.314 1.00 98.06 143 ARG A N 1
ATOM 1170 C CA . ARG A 1 143 ? -16.825 -5.370 21.085 1.00 98.06 143 ARG A CA 1
ATOM 1171 C C . ARG A 1 143 ? -16.852 -5.018 22.574 1.00 98.06 143 ARG A C 1
ATOM 1173 O O . ARG A 1 143 ? -17.922 -5.039 23.172 1.00 98.06 143 ARG A O 1
ATOM 1180 N N . GLU A 1 144 ? -15.711 -4.657 23.156 1.00 97.75 144 GLU A N 1
ATOM 1181 C CA . GLU A 1 144 ? -15.619 -4.220 24.557 1.00 97.75 144 GLU A CA 1
ATOM 1182 C C . GLU A 1 144 ? -16.417 -2.937 24.815 1.00 97.75 144 GLU A C 1
ATOM 1184 O O . GLU A 1 144 ? -17.184 -2.852 25.776 1.00 97.75 144 GLU A O 1
ATOM 1189 N N . ARG A 1 145 ? -16.295 -1.949 23.924 1.00 97.88 145 ARG A N 1
ATOM 1190 C CA . ARG A 1 145 ? -17.035 -0.689 24.016 1.00 97.88 145 ARG A CA 1
ATOM 1191 C C . ARG A 1 145 ? -18.544 -0.895 23.889 1.00 97.88 145 ARG A C 1
ATOM 1193 O O . ARG A 1 145 ? -19.297 -0.346 24.690 1.00 97.88 145 ARG A O 1
ATOM 1200 N N . ASP A 1 146 ? -18.990 -1.681 22.916 1.00 98.06 146 ASP A N 1
ATOM 1201 C CA . ASP A 1 146 ? -20.413 -1.953 22.701 1.00 98.06 146 ASP A CA 1
ATOM 1202 C C . ASP A 1 146 ? -20.997 -2.752 23.882 1.00 98.06 146 ASP A C 1
ATOM 1204 O O . ASP A 1 146 ? -22.098 -2.458 24.356 1.00 98.06 146 ASP A O 1
ATOM 1208 N N . PHE A 1 147 ? -20.222 -3.689 24.441 1.00 98.12 147 PHE A N 1
ATOM 1209 C CA . PHE A 1 147 ? -20.577 -4.378 25.680 1.00 98.12 147 PHE A CA 1
ATOM 1210 C C . PHE A 1 147 ? -20.749 -3.395 26.845 1.00 98.12 147 PHE A C 1
ATOM 1212 O O 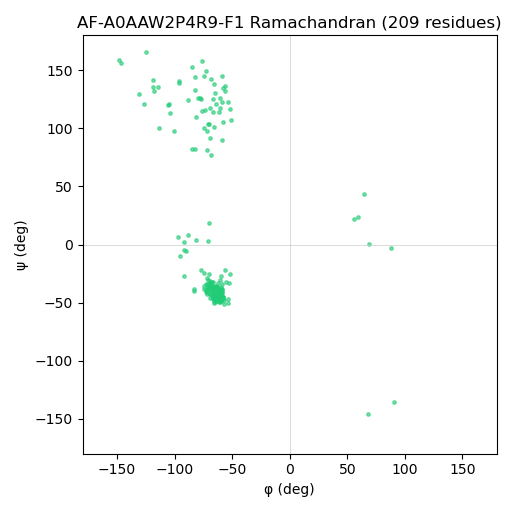. PHE A 1 147 ? -21.778 -3.430 27.524 1.00 98.12 147 PHE A O 1
ATOM 1219 N N . TYR A 1 148 ? -19.805 -2.473 27.048 1.00 97.94 148 TYR A N 1
ATOM 1220 C CA . TYR A 1 148 ? -19.906 -1.457 28.097 1.00 97.94 148 TYR A CA 1
ATOM 1221 C C . TYR A 1 148 ? -21.142 -0.562 27.930 1.00 97.94 148 TYR A C 1
ATOM 1223 O O . TYR A 1 148 ? -21.895 -0.373 28.886 1.00 97.94 148 TYR A O 1
ATOM 1231 N N . LEU A 1 149 ? -21.400 -0.064 26.716 1.00 98.19 149 LEU A N 1
ATOM 1232 C CA . LEU A 1 149 ? -22.581 0.754 26.422 1.00 98.19 149 LEU A CA 1
ATOM 1233 C C . LEU A 1 149 ? -23.877 0.010 26.762 1.00 98.19 149 LEU A C 1
ATOM 1235 O O . LEU A 1 149 ? -24.725 0.555 27.468 1.00 98.19 149 LEU A O 1
ATOM 1239 N N . SER A 1 150 ? -23.983 -1.265 26.373 1.00 97.88 150 SER A N 1
ATOM 1240 C CA . SER A 1 150 ? -25.155 -2.087 26.696 1.00 97.88 150 SER A CA 1
ATOM 1241 C C . SER A 1 150 ? -25.387 -2.223 28.208 1.00 97.88 150 SER A C 1
ATOM 1243 O O . SER A 1 150 ? -26.525 -2.158 28.672 1.00 97.88 150 SER A O 1
ATOM 1245 N N . LYS A 1 151 ? -24.314 -2.351 29.003 1.00 97.94 151 LYS A N 1
ATOM 1246 C CA . LYS A 1 151 ? -24.389 -2.455 30.468 1.00 97.94 151 LYS A CA 1
ATOM 1247 C C . LYS A 1 151 ? -24.767 -1.135 31.128 1.00 97.94 151 LYS A C 1
ATOM 1249 O O . LYS A 1 151 ? -25.568 -1.132 32.063 1.00 97.94 151 LYS A O 1
ATOM 1254 N N . VAL A 1 152 ? -24.240 -0.019 30.630 1.00 98.31 152 VAL A N 1
ATOM 1255 C CA . VAL A 1 152 ? -24.614 1.321 31.102 1.00 98.31 152 VAL A CA 1
ATOM 1256 C C . VAL A 1 152 ? -26.091 1.599 30.830 1.00 98.31 152 VAL A C 1
ATOM 1258 O O . VAL A 1 152 ? -26.788 2.106 31.710 1.00 98.31 152 VAL A O 1
ATOM 1261 N N . ASP A 1 153 ? -26.591 1.235 29.651 1.00 97.75 153 ASP A N 1
ATOM 1262 C CA . ASP A 1 153 ? -27.996 1.437 29.298 1.00 97.75 153 ASP A CA 1
ATOM 1263 C C . ASP A 1 153 ? -28.931 0.541 30.121 1.00 97.75 153 ASP A C 1
ATOM 1265 O O . ASP A 1 153 ? -29.948 1.024 30.626 1.00 97.75 153 ASP A O 1
ATOM 1269 N N . GLN A 1 154 ? -28.548 -0.722 30.357 1.00 97.69 154 GLN A N 1
ATOM 1270 C CA . GLN A 1 154 ? -29.245 -1.618 31.289 1.00 97.69 154 GLN A CA 1
ATOM 1271 C C . GLN A 1 154 ? -29.305 -1.020 32.701 1.00 97.69 154 GLN A C 1
ATOM 1273 O O . GLN A 1 154 ? -30.382 -0.948 33.288 1.00 97.69 154 GLN A O 1
ATOM 1278 N N . SER A 1 155 ? -28.181 -0.527 33.225 1.00 97.50 155 SER A N 1
ATOM 1279 C CA . SER A 1 155 ? -28.117 0.097 34.553 1.00 97.50 155 SER A CA 1
ATOM 1280 C C . SER A 1 155 ? -29.029 1.325 34.654 1.00 97.50 155 SER A C 1
ATOM 1282 O O . SER A 1 155 ? -29.871 1.400 35.546 1.00 97.50 155 SER A O 1
ATOM 1284 N N . LYS A 1 156 ? -28.971 2.242 33.675 1.00 97.38 156 LYS A N 1
ATOM 1285 C CA . LYS A 1 156 ? -29.865 3.414 33.618 1.00 97.38 156 LYS A CA 1
ATOM 1286 C C . LYS A 1 156 ? -31.342 3.019 33.561 1.00 97.38 156 LYS A C 1
ATOM 1288 O O . LYS A 1 156 ? -32.177 3.705 34.152 1.00 97.38 156 LYS A O 1
ATOM 1293 N N . ALA A 1 157 ? -31.684 1.957 32.830 1.00 96.81 157 ALA A N 1
ATOM 1294 C CA . ALA A 1 157 ? -33.051 1.450 32.771 1.00 96.81 157 ALA A CA 1
ATOM 1295 C C . ALA A 1 157 ? -33.503 0.909 34.136 1.00 96.81 157 ALA A C 1
ATOM 1297 O O . ALA A 1 157 ? -34.580 1.284 34.605 1.00 96.81 157 ALA A O 1
ATOM 1298 N N . LEU A 1 158 ? -32.663 0.110 34.803 1.00 97.00 158 LEU A N 1
ATOM 1299 C CA . LEU A 1 158 ? -32.933 -0.419 36.141 1.00 97.00 158 LEU A CA 1
ATOM 1300 C C . LEU A 1 158 ? -33.084 0.700 37.179 1.00 97.00 158 LEU A C 1
ATOM 1302 O O . LEU A 1 158 ? -34.089 0.722 37.885 1.00 97.00 158 LEU A O 1
ATOM 1306 N N . SER A 1 159 ? -32.194 1.698 37.206 1.00 96.00 159 SER A N 1
ATOM 1307 C CA . SER A 1 159 ? -32.310 2.837 38.132 1.00 96.00 159 SER A CA 1
ATOM 1308 C C . SER A 1 159 ? -33.624 3.604 37.946 1.00 96.00 159 SER A C 1
ATOM 1310 O O . SER A 1 159 ? -34.297 3.934 38.920 1.00 96.00 159 SER A O 1
ATOM 1312 N N . LYS A 1 160 ? -34.061 3.831 36.698 1.00 96.69 160 LYS A N 1
ATOM 1313 C CA . LYS A 1 160 ? -35.363 4.466 36.417 1.00 96.69 160 LYS A CA 1
ATOM 1314 C C . LYS A 1 160 ? -36.542 3.615 36.893 1.00 96.69 160 LYS A C 1
ATOM 1316 O O . LYS A 1 160 ? -37.554 4.165 37.334 1.00 96.69 160 LYS A O 1
ATOM 1321 N N . ILE A 1 161 ? -36.450 2.290 36.779 1.00 94.12 161 ILE A N 1
ATOM 1322 C CA . ILE A 1 161 ? -37.475 1.363 37.278 1.00 94.12 161 ILE A CA 1
ATOM 1323 C C . ILE A 1 161 ? -37.526 1.414 38.809 1.00 94.12 161 ILE A C 1
ATOM 1325 O O . ILE A 1 161 ? -38.607 1.587 39.371 1.00 94.12 161 ILE A O 1
ATOM 1329 N N . GLU A 1 162 ? -36.377 1.355 39.479 1.00 94.44 162 GLU A N 1
ATOM 1330 C CA . GLU A 1 162 ? -36.270 1.468 40.936 1.00 94.44 162 GLU A CA 1
ATOM 1331 C C . GLU A 1 162 ? -36.815 2.801 41.459 1.00 94.44 162 GLU A C 1
ATOM 1333 O O . GLU A 1 162 ? -37.562 2.823 42.435 1.00 94.44 162 GLU A O 1
ATOM 1338 N N . GLU A 1 163 ? -36.509 3.922 40.801 1.00 93.69 163 GLU A N 1
ATOM 1339 C CA . GLU A 1 163 ? -37.071 5.230 41.152 1.00 93.69 163 GLU A CA 1
ATOM 1340 C C . GLU A 1 163 ? -38.601 5.252 41.042 1.00 93.69 163 GLU A C 1
ATOM 1342 O O . GLU A 1 163 ? -39.282 5.819 41.902 1.00 93.69 163 GLU A O 1
ATOM 1347 N N . ARG A 1 164 ? -39.164 4.630 39.998 1.00 91.69 164 ARG A N 1
ATOM 1348 C CA . ARG A 1 164 ? -40.619 4.505 39.826 1.00 91.69 164 ARG A CA 1
ATOM 1349 C C . ARG A 1 164 ? -41.234 3.624 40.910 1.00 91.69 164 ARG A C 1
ATOM 1351 O O . ARG A 1 164 ? -42.276 3.994 41.446 1.00 91.69 164 ARG A O 1
ATOM 1358 N N . LEU A 1 165 ? -40.599 2.502 41.245 1.00 90.75 165 LEU A N 1
ATOM 1359 C CA . LEU A 1 165 ? -41.029 1.610 42.325 1.00 90.75 165 LEU A CA 1
ATOM 1360 C C . LEU A 1 165 ? -41.015 2.336 43.675 1.00 90.75 165 LEU A C 1
ATOM 1362 O O . LEU A 1 165 ? -42.039 2.358 44.347 1.00 90.75 165 LEU A O 1
ATOM 1366 N N . LYS A 1 166 ? -39.923 3.028 44.024 1.00 90.12 166 LYS A N 1
ATOM 1367 C CA . LYS A 1 166 ? -39.813 3.828 45.260 1.00 90.12 166 LYS A CA 1
ATOM 1368 C C . LYS A 1 166 ? -40.867 4.938 45.338 1.00 90.12 166 LYS A C 1
ATOM 1370 O O . LYS A 1 166 ? -41.433 5.174 46.403 1.00 90.12 166 LYS A O 1
ATOM 1375 N N . LYS A 1 167 ? -41.159 5.620 44.221 1.00 88.00 167 LYS A N 1
ATOM 1376 C CA . LYS A 1 167 ? -42.237 6.625 44.149 1.00 88.00 167 LYS A CA 1
ATOM 1377 C C . LYS A 1 167 ? -43.610 5.999 44.382 1.00 88.00 167 LYS A C 1
ATOM 1379 O O . LYS A 1 167 ? -44.368 6.541 45.175 1.00 88.00 167 LYS A O 1
ATOM 1384 N N . LYS A 1 168 ? -43.916 4.865 43.741 1.00 83.19 168 LYS A N 1
ATOM 1385 C CA . LYS A 1 168 ? -45.170 4.128 43.973 1.00 83.19 168 LYS A CA 1
ATOM 1386 C C . LYS A 1 168 ? -45.298 3.688 45.431 1.00 83.19 168 LYS A C 1
ATOM 1388 O O . LYS A 1 168 ? -46.301 3.997 46.051 1.00 83.19 168 LYS A O 1
ATOM 1393 N N . GLN A 1 169 ? -44.240 3.118 46.005 1.00 76.81 169 GLN A N 1
ATOM 1394 C CA . GLN A 1 169 ? -44.211 2.703 47.408 1.00 76.81 169 GLN A CA 1
ATOM 1395 C C . GLN A 1 169 ? -44.461 3.882 48.368 1.00 76.81 169 GLN A C 1
ATOM 1397 O O . GLN A 1 169 ? -45.227 3.751 49.313 1.00 76.81 169 GLN A O 1
ATOM 1402 N N . LYS A 1 170 ? -43.892 5.070 48.099 1.00 70.25 170 LYS A N 1
ATOM 1403 C CA . LYS A 1 170 ? -44.216 6.303 48.849 1.00 70.25 170 LYS A CA 1
ATOM 1404 C C . LYS A 1 170 ? -45.670 6.755 48.683 1.00 70.25 170 LYS A C 1
ATOM 1406 O O . LYS A 1 170 ? -46.235 7.299 49.624 1.00 70.25 170 LYS A O 1
ATOM 1411 N N . VAL A 1 171 ? -46.258 6.576 47.501 1.00 61.09 171 VAL A N 1
ATOM 1412 C CA . VAL A 1 171 ? -47.663 6.921 47.233 1.00 61.09 171 VAL A CA 1
ATOM 1413 C C . VAL A 1 171 ? -48.615 5.934 47.911 1.00 61.09 171 VAL A C 1
ATOM 1415 O O . VAL A 1 171 ? -49.651 6.370 48.391 1.00 61.09 171 VAL A O 1
ATOM 1418 N N . ASP A 1 172 ? -48.254 4.656 48.027 1.00 60.25 172 ASP A N 1
ATOM 1419 C CA . ASP A 1 172 ? -49.048 3.655 48.752 1.00 60.25 172 ASP A CA 1
ATOM 1420 C C . ASP A 1 172 ? -49.032 3.878 50.279 1.00 60.25 172 ASP A C 1
ATOM 1422 O O . ASP A 1 172 ? -49.979 3.508 50.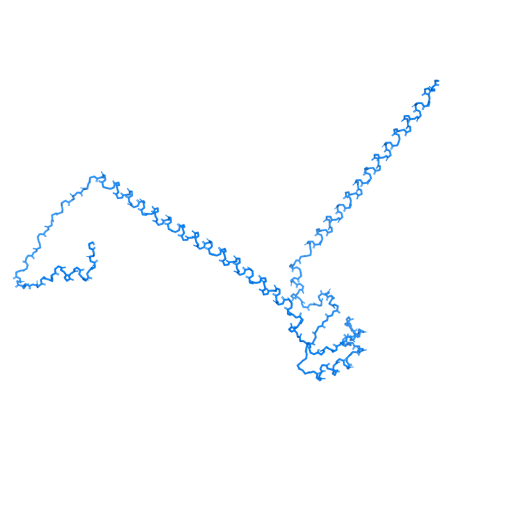968 1.00 60.25 172 ASP A O 1
ATOM 1426 N N . VAL A 1 173 ? -47.989 4.529 50.814 1.00 59.44 173 VAL A N 1
ATOM 1427 C CA . VAL A 1 173 ? -47.917 4.960 52.226 1.00 59.44 173 VAL A CA 1
ATOM 1428 C C . VAL A 1 173 ? -48.768 6.214 52.491 1.00 59.44 173 VAL A C 1
ATOM 1430 O O . VAL A 1 173 ? -49.171 6.460 53.627 1.00 59.44 173 VAL A O 1
ATOM 1433 N N . LEU A 1 174 ? -49.087 7.005 51.461 1.00 60.69 174 LEU A N 1
ATOM 1434 C CA . LEU A 1 174 ? -50.030 8.118 51.578 1.00 60.69 174 LEU A CA 1
ATOM 1435 C C . LEU A 1 174 ? -51.467 7.579 51.456 1.00 60.69 174 LEU A C 1
ATOM 1437 O O . LEU A 1 174 ? -51.752 6.816 50.532 1.00 60.69 174 LEU A O 1
ATOM 1441 N N . PRO A 1 175 ? -52.406 7.964 52.343 1.00 62.22 175 PRO A N 1
ATOM 1442 C CA . PRO A 1 175 ? -53.769 7.452 52.283 1.00 62.22 175 PRO A CA 1
ATOM 1443 C C . PRO A 1 175 ? -54.387 7.800 50.926 1.00 62.22 175 PRO A C 1
ATOM 1445 O O . PRO A 1 175 ? -54.451 8.967 50.533 1.00 62.22 175 PRO A O 1
ATOM 1448 N N . LYS A 1 176 ? -54.829 6.774 50.191 1.00 65.25 176 LYS A N 1
ATOM 1449 C CA . LYS A 1 176 ? -55.466 6.920 48.881 1.00 65.25 176 LYS A CA 1
ATOM 1450 C C . LYS A 1 176 ? -56.703 7.807 49.023 1.00 65.25 176 LYS A C 1
ATOM 1452 O O . LYS A 1 176 ? -57.727 7.375 49.545 1.00 65.25 176 LYS A O 1
ATOM 1457 N N . VAL A 1 177 ? -56.605 9.055 48.563 1.00 69.50 177 VAL A N 1
ATOM 1458 C CA . VAL A 1 177 ? -57.716 10.014 48.581 1.00 69.50 177 VAL A CA 1
ATOM 1459 C C . VAL A 1 177 ? -58.770 9.546 47.577 1.00 69.50 177 VAL A C 1
ATOM 1461 O O . VAL A 1 177 ? -58.706 9.847 46.385 1.00 69.50 177 VAL A O 1
ATOM 1464 N N . MET A 1 178 ? -59.735 8.761 48.054 1.00 68.56 178 MET A N 1
ATOM 1465 C CA . MET A 1 178 ? -60.893 8.340 47.272 1.00 68.56 178 MET A CA 1
ATOM 1466 C C . MET A 1 178 ? -61.846 9.523 47.128 1.00 68.56 178 MET A C 1
ATOM 1468 O O . MET A 1 178 ? -62.608 9.847 48.036 1.00 68.56 178 MET A O 1
ATOM 1472 N N . ARG A 1 179 ? -61.799 10.193 45.976 1.00 75.00 179 ARG A N 1
ATOM 1473 C CA . ARG A 1 179 ? -62.768 11.238 45.639 1.00 75.00 179 ARG A CA 1
ATOM 1474 C C . ARG A 1 179 ? -64.027 10.553 45.119 1.00 75.00 179 ARG A C 1
ATOM 1476 O O . ARG A 1 179 ? -64.011 9.984 44.031 1.00 75.00 179 ARG A O 1
ATOM 1483 N N . GLN A 1 180 ? -65.103 10.591 45.898 1.00 73.62 180 GLN A N 1
ATOM 1484 C CA . GLN A 1 180 ? -66.416 10.155 45.433 1.00 73.62 180 GLN A CA 1
ATOM 1485 C C . GLN A 1 180 ? -66.928 11.189 44.433 1.00 73.62 180 GLN A C 1
ATOM 1487 O O . GLN A 1 180 ? -67.306 12.299 44.803 1.00 73.62 180 GLN A O 1
ATOM 1492 N N . PHE A 1 181 ? -66.870 10.850 43.148 1.00 76.56 181 PHE A N 1
ATOM 1493 C CA . PHE A 1 181 ? -67.471 11.672 42.111 1.00 76.56 181 PHE A CA 1
ATOM 1494 C C . PHE A 1 181 ? -68.925 11.221 41.938 1.00 76.56 181 PHE A C 1
ATOM 1496 O O . PHE A 1 181 ? -69.148 10.031 41.701 1.00 76.56 181 PHE A O 1
ATOM 1503 N N . PRO A 1 182 ? -69.924 12.112 42.058 1.00 79.69 182 PRO A N 1
ATOM 1504 C CA . PRO A 1 182 ? -71.305 11.747 41.787 1.00 79.69 182 PRO A CA 1
ATOM 1505 C C . PRO A 1 182 ? -71.435 11.420 40.298 1.00 79.69 182 PRO A C 1
ATOM 1507 O O . PRO A 1 182 ? -71.467 12.304 39.440 1.00 79.69 182 PRO A O 1
ATOM 1510 N N . GLN A 1 183 ? -71.461 10.129 39.976 1.00 77.94 183 GLN A N 1
ATOM 1511 C CA . GLN A 1 183 ? -71.652 9.676 38.610 1.00 77.94 183 GLN A CA 1
ATOM 1512 C C . GLN A 1 183 ? -73.133 9.842 38.265 1.00 77.94 183 GLN A C 1
ATOM 1514 O O . GLN A 1 183 ? -74.004 9.217 38.872 1.00 77.94 183 GLN A O 1
ATOM 1519 N N . LYS A 1 184 ? -73.433 10.726 37.307 1.00 78.00 184 LYS A N 1
ATOM 1520 C CA . LYS A 1 184 ? -74.792 10.858 36.778 1.00 78.00 184 LYS A CA 1
ATOM 1521 C C . LYS A 1 184 ? -75.179 9.517 36.165 1.00 78.00 184 LYS A C 1
ATOM 1523 O O . LYS A 1 184 ? -74.439 8.985 35.336 1.00 78.00 184 LYS A O 1
ATOM 1528 N N . LYS A 1 185 ? -76.316 8.965 36.593 1.00 74.75 185 LYS A N 1
ATOM 1529 C CA . LYS A 1 185 ? -76.867 7.755 35.978 1.00 74.75 185 LYS A CA 1
ATOM 1530 C C . LYS A 1 185 ? -77.046 8.033 34.479 1.00 74.75 185 LYS A C 1
ATOM 1532 O O . LYS A 1 185 ? -77.547 9.111 34.146 1.00 74.75 185 LYS A O 1
ATOM 1537 N N . PRO A 1 186 ? -76.598 7.133 33.587 1.00 75.25 186 PRO A N 1
ATOM 1538 C CA . PRO A 1 186 ? -76.815 7.316 32.162 1.00 75.25 186 PRO A CA 1
ATOM 1539 C C . PRO A 1 186 ? -78.319 7.433 31.910 1.00 75.25 186 PRO A C 1
ATOM 1541 O O . PRO A 1 186 ? -79.107 6.678 32.482 1.00 75.25 186 PRO A O 1
ATOM 1544 N N . VAL A 1 187 ? -78.706 8.415 31.097 1.00 74.19 187 VAL A N 1
ATOM 1545 C CA . VAL A 1 187 ? -80.090 8.572 30.647 1.00 74.19 187 VAL A CA 1
ATOM 1546 C C . VAL A 1 187 ? -80.455 7.302 29.892 1.00 74.19 187 VAL A C 1
ATOM 1548 O O . VAL A 1 187 ? -79.807 6.948 28.906 1.00 74.19 187 VAL A O 1
ATOM 1551 N N . VAL A 1 188 ? -81.440 6.578 30.415 1.00 63.81 188 VAL A N 1
ATOM 1552 C CA . VAL A 1 188 ? -81.991 5.397 29.761 1.00 63.81 188 VAL A CA 1
ATOM 1553 C C . VAL A 1 188 ? -82.762 5.909 28.552 1.00 63.81 188 VAL A C 1
ATOM 1555 O O . VAL A 1 188 ? -83.834 6.486 28.695 1.00 63.81 188 VAL A O 1
ATOM 1558 N N . ASN A 1 189 ? -82.186 5.755 27.363 1.00 63.78 189 ASN A N 1
ATOM 1559 C CA . ASN A 1 189 ? -82.941 5.921 26.131 1.00 63.78 189 ASN A CA 1
ATOM 1560 C C . ASN A 1 189 ? -83.844 4.688 25.999 1.00 63.78 189 ASN A C 1
ATOM 1562 O O . ASN A 1 189 ? -83.340 3.577 25.856 1.00 63.78 189 ASN A O 1
ATOM 1566 N N . GLU A 1 190 ? -85.163 4.879 26.049 1.00 59.19 190 GLU A N 1
ATOM 1567 C CA . GLU A 1 190 ? -86.189 3.824 25.935 1.00 59.19 190 GLU A CA 1
ATOM 1568 C C . GLU A 1 190 ? -86.303 3.206 24.525 1.00 59.19 190 GLU A C 1
ATOM 1570 O O . GLU A 1 190 ? -87.282 2.545 24.193 1.00 59.19 190 GLU A O 1
ATOM 1575 N N . THR A 1 191 ? -85.287 3.356 23.676 1.00 53.81 191 THR A N 1
ATOM 1576 C CA . THR A 1 191 ? -85.136 2.533 22.472 1.00 53.81 191 THR A CA 1
ATOM 1577 C C . THR A 1 191 ? -84.482 1.216 22.876 1.00 53.81 191 THR A C 1
ATOM 1579 O O . THR A 1 191 ? -83.261 1.054 22.803 1.00 53.81 191 THR A O 1
ATOM 1582 N N . GLY A 1 192 ? -85.307 0.300 23.379 1.00 53.81 192 GLY A N 1
ATOM 1583 C CA . GLY A 1 192 ? -84.930 -1.061 23.736 1.00 53.81 192 GLY A CA 1
ATOM 1584 C C . GLY A 1 192 ? -84.594 -1.902 22.508 1.00 53.81 192 GLY A C 1
ATOM 1585 O O . GLY A 1 192 ? -85.375 -2.756 22.109 1.00 53.81 192 GLY A O 1
ATOM 1586 N N . GLU A 1 193 ? -83.408 -1.706 21.945 1.00 53.25 193 GLU A N 1
ATOM 1587 C CA . GLU A 1 193 ? -82.749 -2.739 21.154 1.00 53.25 193 GLU A CA 1
ATOM 1588 C C . GLU A 1 193 ? -81.630 -3.337 22.004 1.00 53.25 193 GLU A C 1
ATOM 1590 O O . GLU A 1 193 ? -80.649 -2.670 22.349 1.00 53.25 193 GLU A O 1
ATOM 1595 N N . ASN A 1 194 ? -81.798 -4.610 22.369 1.00 57.94 194 ASN A N 1
ATOM 1596 C CA . ASN A 1 194 ? -80.769 -5.428 22.995 1.00 57.94 194 ASN A CA 1
ATOM 1597 C C . ASN A 1 194 ? -79.556 -5.503 22.060 1.00 57.94 194 ASN A C 1
ATOM 1599 O O . ASN A 1 194 ? -79.454 -6.402 21.226 1.00 57.94 194 ASN A O 1
ATOM 1603 N N . LYS A 1 195 ? -78.614 -4.565 22.192 1.00 59.66 195 LYS A N 1
ATOM 1604 C CA . LYS A 1 195 ? -77.296 -4.724 21.581 1.00 59.66 195 LYS A CA 1
ATOM 1605 C C . LYS A 1 195 ? -76.670 -5.959 22.212 1.00 59.66 195 LYS A C 1
ATOM 1607 O O . LYS A 1 195 ? -76.416 -5.966 23.416 1.00 59.66 195 LYS A O 1
ATOM 1612 N N . ALA A 1 196 ? -76.465 -6.995 21.400 1.00 64.81 196 ALA A N 1
ATOM 1613 C CA . ALA A 1 196 ? -75.785 -8.215 21.800 1.00 64.81 196 ALA A CA 1
ATOM 1614 C C . ALA A 1 196 ? -74.456 -7.837 22.463 1.00 64.81 196 ALA A C 1
ATOM 1616 O O . ALA A 1 196 ? -73.531 -7.350 21.809 1.00 64.81 196 ALA A O 1
ATOM 1617 N N . GLN A 1 197 ? -74.381 -7.992 23.784 1.00 64.50 197 GLN A N 1
ATOM 1618 C CA . GLN A 1 197 ? -73.121 -7.838 24.487 1.00 64.50 197 GLN A CA 1
ATOM 1619 C C . GLN A 1 197 ? -72.230 -8.990 24.035 1.00 64.50 197 GLN A C 1
ATOM 1621 O O . GLN A 1 197 ? -72.547 -10.157 24.262 1.00 64.50 197 GLN A O 1
ATOM 1626 N N . LEU A 1 198 ? -71.144 -8.656 23.337 1.00 71.31 198 LEU A N 1
ATOM 1627 C CA . LEU A 1 198 ? -70.126 -9.630 22.966 1.00 71.31 198 LEU A CA 1
ATOM 1628 C C . LEU A 1 198 ? -69.620 -10.316 24.239 1.00 71.31 198 LEU A C 1
ATOM 1630 O O . LEU A 1 198 ? -69.411 -9.659 25.264 1.00 71.31 198 LEU A O 1
ATOM 1634 N N . SER A 1 199 ? -69.454 -11.638 24.181 1.00 73.56 199 SER A N 1
ATOM 1635 C CA . SER A 1 199 ? -69.000 -12.409 25.334 1.00 73.56 199 SER A CA 1
ATOM 1636 C C . SER A 1 199 ? -67.634 -11.904 25.803 1.00 73.56 199 SER A C 1
ATOM 1638 O O . SER A 1 199 ? -66.787 -11.483 25.007 1.00 73.56 199 SER A O 1
ATOM 1640 N N . ARG A 1 200 ? -67.420 -11.935 27.123 1.00 69.50 200 ARG A N 1
ATOM 1641 C CA . ARG A 1 200 ? -66.161 -11.495 27.745 1.00 69.50 200 ARG A CA 1
ATOM 1642 C C . ARG A 1 200 ? -64.938 -12.172 27.128 1.00 69.50 200 ARG A C 1
ATOM 1644 O O . ARG A 1 200 ? -63.906 -11.524 26.993 1.00 69.50 200 ARG A O 1
ATOM 1651 N N . ASP A 1 201 ? -65.085 -13.419 26.700 1.00 69.94 201 ASP A N 1
ATOM 1652 C CA . ASP A 1 201 ? -64.008 -14.210 26.107 1.00 69.94 201 ASP A CA 1
ATOM 1653 C C . ASP A 1 201 ? -63.591 -13.687 24.724 1.00 69.94 201 ASP A C 1
ATOM 1655 O O . ASP A 1 201 ? -62.401 -13.636 24.415 1.00 69.94 201 ASP A O 1
ATOM 1659 N N . ILE A 1 202 ? -64.543 -13.198 23.916 1.00 71.56 202 ILE A N 1
ATOM 1660 C CA . ILE A 1 202 ? -64.242 -12.556 22.625 1.00 71.56 202 ILE A CA 1
ATOM 1661 C C . ILE A 1 202 ? -63.487 -11.242 22.854 1.00 71.56 202 ILE A C 1
ATOM 1663 O O . ILE A 1 202 ? -62.511 -10.945 22.163 1.00 71.56 202 ILE A O 1
ATOM 1667 N N . LEU A 1 203 ? -63.906 -10.459 23.851 1.00 72.50 203 LEU A N 1
ATOM 1668 C CA . LEU A 1 203 ? -63.250 -9.195 24.187 1.00 72.50 203 LEU A CA 1
ATOM 1669 C C . LEU A 1 203 ? -61.833 -9.414 24.743 1.00 72.50 203 LEU A C 1
ATOM 1671 O O . LEU A 1 203 ? -60.926 -8.649 24.412 1.00 72.50 203 LEU A O 1
ATOM 1675 N N . ALA A 1 204 ? -61.618 -10.473 25.526 1.00 71.44 204 ALA A N 1
ATOM 1676 C CA . ALA A 1 204 ? -60.302 -10.836 26.047 1.00 71.44 204 ALA A CA 1
ATOM 1677 C C . ALA A 1 204 ? -59.321 -11.246 24.932 1.00 71.44 204 ALA A C 1
ATOM 1679 O O . ALA A 1 204 ? -58.149 -10.867 24.984 1.00 71.44 204 ALA A O 1
ATOM 1680 N N . GLY A 1 205 ? -59.807 -11.947 23.900 1.00 69.25 205 GLY A N 1
ATOM 1681 C CA . GLY A 1 205 ? -59.006 -12.355 22.742 1.00 69.25 205 GLY A CA 1
ATOM 1682 C C . GLY A 1 205 ? -58.576 -11.202 21.826 1.00 69.25 205 GLY A C 1
ATOM 1683 O O . GLY A 1 205 ? -57.482 -11.245 21.272 1.00 69.25 205 GLY A O 1
ATOM 1684 N N . VAL A 1 206 ? -59.399 -10.155 21.685 1.00 70.56 206 VAL A N 1
ATOM 1685 C CA . VAL A 1 206 ? -59.095 -9.000 20.813 1.00 70.56 206 VAL A CA 1
ATOM 1686 C C . VAL A 1 206 ? -58.201 -7.971 21.502 1.00 70.56 206 VAL A C 1
ATOM 1688 O O . VAL A 1 206 ? -57.303 -7.416 20.873 1.00 70.56 206 VAL A O 1
ATOM 1691 N N . PHE A 1 207 ? -58.428 -7.709 22.791 1.00 73.06 207 PHE A N 1
ATOM 1692 C CA . PHE A 1 207 ? -57.711 -6.656 23.519 1.00 73.06 207 PHE A CA 1
ATOM 1693 C C . PHE A 1 207 ? -56.512 -7.163 24.333 1.00 73.06 207 PHE A C 1
ATOM 1695 O O . PHE A 1 207 ? -55.883 -6.375 25.036 1.00 73.06 207 PHE A O 1
ATOM 1702 N N . GLY A 1 208 ? -56.154 -8.446 24.200 1.00 60.81 208 GLY A N 1
ATOM 1703 C CA . GLY A 1 208 ? -54.874 -8.975 24.676 1.00 60.81 208 GLY A CA 1
ATOM 1704 C C . GLY A 1 208 ? -54.700 -8.907 26.192 1.00 60.81 208 GLY A C 1
ATOM 1705 O O . GLY A 1 208 ? -53.640 -8.518 26.678 1.00 60.81 208 GLY A O 1
ATOM 1706 N N . GLY A 1 209 ? -55.738 -9.266 26.946 1.00 53.44 209 GLY A N 1
ATOM 1707 C CA . GLY A 1 209 ? -55.646 -9.396 28.397 1.00 53.44 209 GLY A CA 1
ATOM 1708 C C . GLY A 1 209 ? -55.135 -10.775 28.797 1.00 53.44 209 GLY A C 1
ATOM 1709 O O . GLY A 1 209 ? -55.941 -11.637 29.135 1.00 53.44 209 GLY A O 1
ATOM 1710 N N . SER A 1 210 ? -53.818 -10.992 28.774 1.00 51.66 210 SER A N 1
ATOM 1711 C CA . SER A 1 210 ? -53.215 -12.077 29.553 1.00 51.66 210 SER A CA 1
ATOM 1712 C C . SER A 1 210 ? -53.316 -11.716 31.037 1.00 51.66 210 SER A C 1
ATOM 1714 O O . SER A 1 210 ? -52.760 -10.696 31.454 1.00 51.66 210 SER A O 1
ATOM 1716 N N . SER A 1 211 ? -54.040 -12.526 31.809 1.00 49.09 211 SER A N 1
ATOM 1717 C CA . SER A 1 211 ? -53.858 -12.631 33.263 1.00 49.09 211 SER A CA 1
ATOM 1718 C C . SER A 1 211 ? -52.421 -12.996 33.610 1.00 49.09 211 SER A C 1
ATOM 1720 O O . SER A 1 211 ? -51.893 -13.886 32.901 1.00 49.09 211 SER A O 1
#

pLDDT: mean 80.6, std 14.96, range [49.09, 98.31]

Organism: Sesamum radiatum (NCBI:txid300843)

InterPro domains:
  IPR034353 ABT1/ESF2, RNA recognition motif [cd12263] (48-112)
  IPR039119 ABT1/Esf2 [PTHR12311] (48-207)
  IPR060369 Pre-rRNA-processing protein ESF2-like coiled-coil region [PF27577] (117-162)